Protein AF-A0AAD6LRW7-F1 (afdb_monomer_lite)

Structure (mmCIF, N/CA/C/O backbone):
data_AF-A0AAD6LRW7-F1
#
_entry.id   AF-A0AAD6LRW7-F1
#
loop_
_atom_site.group_PDB
_atom_site.id
_atom_site.type_symbol
_atom_site.label_atom_id
_atom_site.label_alt_id
_atom_site.label_comp_id
_atom_site.label_asym_id
_atom_site.label_entity_id
_atom_site.label_seq_id
_atom_site.pdbx_PDB_ins_code
_atom_site.Cartn_x
_atom_site.Cartn_y
_atom_site.Cartn_z
_atom_site.occupancy
_atom_site.B_iso_or_equiv
_atom_site.auth_seq_id
_atom_site.auth_comp_id
_atom_site.auth_asym_id
_atom_site.auth_atom_id
_atom_site.pdbx_PDB_model_num
ATOM 1 N N . MET A 1 1 ? 65.317 24.275 6.272 1.00 40.59 1 MET A N 1
ATOM 2 C CA . MET A 1 1 ? 64.256 23.483 6.929 1.00 40.59 1 MET A CA 1
ATOM 3 C C . MET A 1 1 ? 62.948 24.252 6.807 1.00 40.59 1 MET A C 1
ATOM 5 O O . MET A 1 1 ? 62.720 25.158 7.592 1.00 40.59 1 MET A O 1
ATOM 9 N N . TYR A 1 2 ? 62.137 23.979 5.783 1.00 36.84 2 TYR A N 1
ATOM 10 C CA . TYR A 1 2 ? 60.846 24.655 5.615 1.00 36.84 2 TYR A CA 1
ATOM 11 C C . TYR A 1 2 ? 59.747 23.759 6.181 1.00 36.84 2 TYR A C 1
ATOM 13 O O . TYR A 1 2 ? 59.349 22.776 5.557 1.00 36.84 2 TYR A O 1
ATOM 21 N N . GLY A 1 3 ? 59.310 24.073 7.401 1.00 41.41 3 GLY A N 1
ATOM 22 C CA . GLY A 1 3 ? 58.146 23.454 8.020 1.00 41.41 3 GLY A CA 1
ATOM 23 C C . GLY A 1 3 ? 56.893 23.848 7.248 1.00 41.41 3 GLY A C 1
ATOM 24 O O . GLY A 1 3 ? 56.483 25.006 7.285 1.00 41.41 3 GLY A O 1
ATOM 25 N N . ARG A 1 4 ? 56.296 22.888 6.534 1.00 40.66 4 ARG A N 1
ATOM 26 C CA . ARG A 1 4 ? 54.941 23.031 5.998 1.00 40.66 4 ARG A CA 1
ATOM 27 C C . ARG A 1 4 ? 53.991 23.139 7.186 1.00 40.66 4 ARG A C 1
ATOM 29 O O . ARG A 1 4 ? 53.856 22.194 7.961 1.00 40.66 4 ARG A O 1
ATOM 36 N N . SER A 1 5 ? 53.368 24.300 7.334 1.00 38.47 5 SER A N 1
ATOM 37 C CA . SER A 1 5 ? 52.238 24.514 8.226 1.00 38.47 5 SER A CA 1
ATOM 38 C C . SER A 1 5 ? 51.141 23.508 7.879 1.00 38.47 5 SER A C 1
ATOM 40 O O . SER A 1 5 ? 50.539 23.560 6.809 1.00 38.47 5 SER A O 1
ATOM 42 N N . VAL A 1 6 ? 50.912 22.553 8.779 1.00 44.38 6 VAL A N 1
ATOM 43 C CA . VAL A 1 6 ? 49.785 21.621 8.697 1.00 44.38 6 VAL A CA 1
ATOM 44 C C . VAL A 1 6 ? 48.508 22.465 8.805 1.00 44.38 6 VAL A C 1
ATOM 46 O O . VAL A 1 6 ? 48.371 23.193 9.796 1.00 44.38 6 VAL A O 1
ATOM 49 N N . PRO A 1 7 ? 47.589 22.436 7.822 1.00 38.75 7 PRO A N 1
ATOM 50 C CA . PRO A 1 7 ? 46.328 23.152 7.940 1.00 38.75 7 PRO A CA 1
ATOM 51 C C . PRO A 1 7 ? 45.611 22.648 9.191 1.00 38.75 7 PRO A C 1
ATOM 53 O O . PRO A 1 7 ? 45.504 21.438 9.398 1.00 38.75 7 PRO A O 1
ATOM 56 N N . ARG A 1 8 ? 45.146 23.560 10.051 1.00 44.19 8 ARG A N 1
ATOM 57 C CA . ARG A 1 8 ? 44.273 23.202 11.174 1.00 44.19 8 ARG A CA 1
ATOM 58 C C . ARG A 1 8 ? 43.015 22.549 10.601 1.00 44.19 8 ARG A C 1
ATOM 60 O O . ARG A 1 8 ? 42.090 23.247 10.204 1.00 44.19 8 ARG A O 1
ATOM 67 N N . MET A 1 9 ? 42.990 21.218 10.560 1.00 43.03 9 MET A N 1
ATOM 68 C CA . MET A 1 9 ? 41.785 20.459 10.252 1.00 43.03 9 MET A CA 1
ATOM 69 C C . MET A 1 9 ? 40.787 20.707 11.382 1.00 43.03 9 MET A C 1
ATOM 71 O O . MET A 1 9 ? 41.032 20.360 12.541 1.00 43.03 9 MET A O 1
ATOM 75 N N . CYS A 1 10 ? 39.676 21.343 11.035 1.00 44.31 10 CYS A N 1
ATOM 76 C CA . CYS A 1 10 ? 38.468 21.419 11.839 1.00 44.31 10 CYS A CA 1
ATOM 77 C C . CYS A 1 10 ? 38.131 20.027 12.413 1.00 44.31 10 CYS A C 1
ATOM 79 O O . CYS A 1 10 ? 38.148 19.001 11.721 1.00 44.31 10 CYS A O 1
ATOM 81 N N . LYS A 1 11 ? 37.900 19.978 13.729 1.00 53.75 11 LYS A N 1
ATOM 82 C CA . LYS A 1 11 ? 37.627 18.747 14.480 1.00 53.75 11 LYS A CA 1
ATOM 83 C C . LYS A 1 11 ? 36.162 18.345 14.306 1.00 53.75 11 LYS A C 1
ATOM 85 O O . LYS A 1 11 ? 35.371 18.474 15.229 1.00 53.75 11 LYS A O 1
ATOM 90 N N . ASN A 1 12 ? 35.810 17.864 13.119 1.00 64.00 12 ASN A N 1
ATOM 91 C CA . ASN A 1 12 ? 34.519 17.231 12.866 1.00 64.00 12 ASN A CA 1
ATOM 92 C C . ASN A 1 12 ? 34.696 15.712 12.951 1.00 64.00 12 ASN A C 1
ATOM 94 O O . ASN A 1 12 ? 35.010 15.053 11.964 1.00 64.00 12 ASN A O 1
ATOM 98 N N . THR A 1 13 ? 34.596 15.172 14.167 1.00 71.38 13 THR A N 1
ATOM 99 C CA . THR A 1 13 ? 34.796 13.741 14.463 1.00 71.38 13 THR A CA 1
ATOM 100 C C . THR A 1 13 ? 33.491 12.991 14.715 1.00 71.38 13 THR A C 1
ATOM 102 O O . THR A 1 13 ? 33.515 11.771 14.809 1.00 71.38 13 THR A O 1
ATOM 105 N N . LYS A 1 14 ? 32.343 13.680 14.743 1.00 79.94 14 LYS A N 1
ATOM 106 C CA . LYS A 1 14 ? 31.054 13.114 15.167 1.00 79.94 14 LYS A CA 1
ATOM 107 C C . LYS A 1 14 ? 30.654 11.841 14.402 1.00 79.94 14 LYS A C 1
ATOM 109 O O . LYS A 1 14 ? 30.320 10.849 15.033 1.00 79.94 14 LYS A O 1
ATOM 114 N N . TYR A 1 15 ? 30.721 11.821 13.066 1.00 83.06 15 TYR A N 1
ATOM 115 C CA . TYR A 1 15 ? 30.346 10.625 12.286 1.00 83.06 15 TYR A CA 1
ATOM 116 C C . TYR A 1 15 ? 31.382 9.500 12.366 1.00 83.06 15 TYR A C 1
ATOM 118 O O . TYR A 1 15 ? 31.024 8.323 12.343 1.00 83.06 15 TYR A O 1
ATOM 126 N N . TYR A 1 16 ? 32.655 9.850 12.543 1.00 85.56 16 TYR A N 1
ATOM 127 C CA . TYR A 1 16 ? 33.720 8.879 12.772 1.00 85.56 16 TYR A CA 1
ATOM 128 C C . TYR A 1 16 ? 33.601 8.234 14.165 1.00 85.56 16 TYR A C 1
ATOM 130 O O . TYR A 1 16 ? 33.781 7.027 14.298 1.00 85.56 16 TYR A O 1
ATOM 138 N N . GLU A 1 17 ? 33.213 9.005 15.185 1.00 83.00 17 GLU A N 1
ATOM 139 C CA . GLU A 1 17 ? 32.944 8.535 16.550 1.00 83.00 17 GLU A CA 1
ATOM 140 C C . GLU A 1 17 ? 31.697 7.646 16.617 1.00 83.00 17 GLU A C 1
ATOM 142 O O . GLU A 1 17 ? 31.740 6.593 17.252 1.00 83.00 17 GLU A O 1
ATOM 147 N N . VAL A 1 18 ? 30.625 8.009 15.902 1.00 83.19 18 VAL A N 1
ATOM 148 C CA . VAL A 1 18 ? 29.387 7.210 15.802 1.00 83.19 18 VAL A CA 1
ATOM 149 C C . VAL A 1 18 ? 29.649 5.837 15.169 1.00 83.19 18 VAL A C 1
ATOM 151 O O . VAL A 1 18 ? 29.108 4.833 15.628 1.00 83.19 18 VAL A O 1
ATOM 154 N N . LEU A 1 19 ? 30.522 5.762 14.159 1.00 82.38 19 LEU A N 1
ATOM 155 C CA . LEU A 1 19 ? 30.946 4.492 13.555 1.00 82.38 19 LEU A CA 1
ATOM 156 C C . LEU A 1 19 ? 32.101 3.805 14.309 1.00 82.38 19 LEU A C 1
ATOM 158 O O . LEU A 1 19 ? 32.420 2.652 14.016 1.00 82.38 19 LEU A O 1
ATOM 162 N N . GLY A 1 20 ? 32.729 4.479 15.277 1.00 80.44 20 GLY A N 1
ATOM 163 C CA . GLY A 1 20 ? 33.870 3.964 16.037 1.00 80.44 20 GLY A CA 1
ATOM 164 C C . GLY A 1 20 ? 35.143 3.766 15.204 1.00 80.44 20 GLY A C 1
ATOM 165 O O . GLY A 1 20 ? 35.906 2.835 15.468 1.00 80.44 20 GLY A O 1
ATOM 166 N N . VAL A 1 21 ? 35.364 4.602 14.186 1.00 85.12 21 VAL A N 1
ATOM 167 C CA . VAL A 1 21 ? 36.521 4.542 13.275 1.00 85.12 21 VAL A CA 1
ATOM 168 C C . VAL A 1 21 ? 37.382 5.806 13.353 1.00 85.12 21 VAL A C 1
ATOM 170 O O . VAL A 1 21 ? 36.937 6.858 13.802 1.00 85.12 21 VAL A O 1
ATOM 173 N N . SER A 1 22 ? 38.636 5.725 12.901 1.00 82.94 22 SER A N 1
ATOM 174 C CA . SER A 1 22 ? 39.511 6.898 12.802 1.00 82.94 22 SER A CA 1
ATOM 175 C C . SER A 1 22 ? 39.194 7.739 11.556 1.00 82.94 22 SER A C 1
ATOM 177 O O . SER A 1 22 ? 38.691 7.236 10.553 1.00 82.94 22 SER A O 1
ATOM 179 N N . LYS A 1 23 ? 39.546 9.033 11.576 1.00 78.75 23 LYS A N 1
ATOM 180 C CA . LYS A 1 23 ? 39.356 9.950 10.430 1.00 78.75 23 LYS A CA 1
ATOM 181 C C . LYS A 1 23 ? 40.124 9.515 9.169 1.00 78.75 23 LYS A C 1
ATOM 183 O O . LYS A 1 23 ? 39.742 9.861 8.056 1.00 78.75 23 LYS A O 1
ATOM 188 N N . SER A 1 24 ? 41.190 8.730 9.336 1.00 77.81 24 SER A N 1
ATOM 189 C CA . SER A 1 24 ? 41.986 8.151 8.249 1.00 77.81 24 SER A CA 1
ATOM 190 C C . SER A 1 24 ? 41.485 6.778 7.783 1.00 77.81 24 SER A C 1
ATOM 192 O O . SER A 1 24 ? 42.183 6.129 7.009 1.00 77.81 24 SER A O 1
ATOM 194 N N . ALA A 1 25 ? 40.326 6.310 8.262 1.00 80.69 25 ALA A N 1
ATOM 195 C CA . ALA A 1 25 ? 39.807 4.993 7.913 1.00 80.69 25 ALA A CA 1
ATOM 196 C C . ALA A 1 25 ? 39.542 4.867 6.406 1.00 80.69 25 ALA A C 1
ATOM 198 O O . ALA A 1 25 ? 39.024 5.787 5.750 1.00 80.69 25 ALA A O 1
ATOM 199 N N . SER A 1 26 ? 39.903 3.702 5.876 1.00 83.25 26 SER A N 1
ATOM 200 C CA . SER A 1 26 ? 39.631 3.300 4.498 1.00 83.25 26 SER A CA 1
ATOM 201 C C . SER A 1 26 ? 38.142 2.983 4.293 1.00 83.25 26 SER A C 1
ATOM 203 O O . SER A 1 26 ? 37.409 2.699 5.243 1.00 83.25 26 SER A O 1
ATOM 205 N N . GLN A 1 27 ? 37.677 3.006 3.040 1.00 78.69 27 GLN A N 1
ATOM 206 C CA . GLN A 1 27 ? 36.277 2.699 2.705 1.00 78.69 27 GLN A CA 1
ATOM 207 C C . GLN A 1 27 ? 35.851 1.290 3.163 1.00 78.69 27 GLN A C 1
ATOM 209 O O . GLN A 1 27 ? 34.732 1.079 3.638 1.00 78.69 27 GLN A O 1
ATOM 214 N N . ASP A 1 28 ? 36.772 0.326 3.117 1.00 79.94 28 ASP A N 1
ATOM 215 C CA . ASP A 1 28 ? 36.517 -1.040 3.579 1.00 79.94 28 ASP A CA 1
ATOM 216 C C . ASP A 1 28 ? 36.367 -1.138 5.101 1.00 79.94 28 ASP A C 1
ATOM 218 O O . ASP A 1 28 ? 35.554 -1.924 5.602 1.00 79.94 28 ASP A O 1
ATOM 222 N N . GLU A 1 29 ? 37.115 -0.328 5.852 1.00 84.06 29 GLU A N 1
ATOM 223 C CA . GLU A 1 29 ? 37.002 -0.235 7.309 1.00 84.06 29 GLU A CA 1
ATOM 224 C C . GLU A 1 29 ? 35.683 0.420 7.724 1.00 84.06 29 GLU A C 1
ATOM 226 O O . GLU A 1 29 ? 35.020 -0.095 8.626 1.00 84.06 29 GLU A O 1
ATOM 231 N N . LEU A 1 30 ? 35.240 1.461 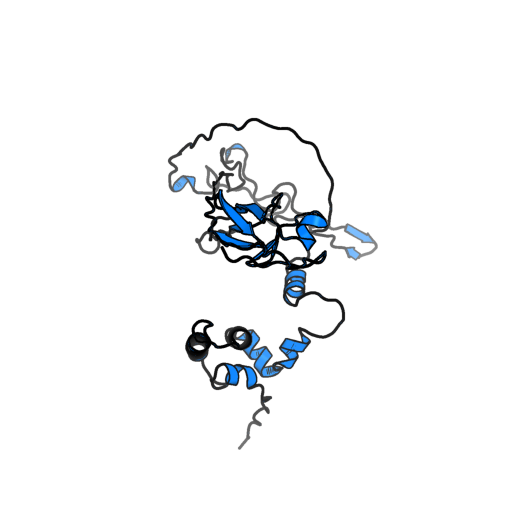7.010 1.00 85.12 30 LEU A N 1
ATOM 232 C CA . LEU A 1 30 ? 33.929 2.093 7.209 1.00 85.12 30 LEU A CA 1
ATOM 233 C C . LEU A 1 30 ? 32.787 1.089 7.005 1.00 85.12 30 LEU A C 1
ATOM 235 O O . LEU A 1 30 ? 31.904 0.950 7.855 1.00 85.12 30 LEU A O 1
ATOM 239 N N . LYS A 1 31 ? 32.844 0.298 5.927 1.00 83.06 31 LYS A N 1
ATOM 240 C CA . LYS A 1 31 ? 31.840 -0.737 5.628 1.00 83.06 31 LYS A CA 1
ATOM 241 C C . LYS A 1 31 ? 31.843 -1.885 6.643 1.00 83.06 31 LYS A C 1
ATOM 243 O O . LYS A 1 31 ? 30.806 -2.502 6.904 1.00 83.06 31 LYS A O 1
ATOM 248 N N . ARG A 1 32 ? 33.002 -2.242 7.203 1.00 84.44 32 ARG A N 1
ATOM 249 C CA . ARG A 1 32 ? 33.103 -3.258 8.269 1.00 84.44 32 ARG A CA 1
ATOM 250 C C . ARG A 1 32 ? 32.576 -2.725 9.602 1.00 84.44 32 ARG A C 1
ATOM 252 O O . ARG A 1 32 ? 31.859 -3.450 10.290 1.00 84.44 32 ARG A O 1
ATOM 259 N N . ALA A 1 33 ? 32.888 -1.477 9.936 1.00 85.19 33 ALA A N 1
ATOM 260 C CA . ALA A 1 33 ? 32.433 -0.823 11.155 1.00 85.19 33 ALA A CA 1
ATOM 261 C C . ALA A 1 33 ? 30.912 -0.622 11.167 1.00 85.19 33 ALA A C 1
ATOM 263 O O . ALA A 1 33 ? 30.268 -1.014 12.139 1.00 85.19 33 ALA A O 1
ATOM 264 N N . TYR A 1 34 ? 30.329 -0.151 10.059 1.00 84.94 34 TYR A N 1
ATOM 265 C CA . TYR A 1 34 ? 28.878 -0.014 9.909 1.00 84.94 34 TYR A CA 1
ATOM 266 C C . TYR A 1 34 ? 28.154 -1.351 10.101 1.00 84.94 34 TYR A C 1
ATOM 268 O O . TYR A 1 34 ? 27.255 -1.448 10.930 1.00 84.94 34 TYR A O 1
ATOM 276 N N . ARG A 1 35 ? 28.609 -2.425 9.438 1.00 83.19 35 ARG A N 1
ATOM 277 C CA . ARG A 1 35 ? 28.024 -3.768 9.615 1.00 83.19 35 ARG A CA 1
ATOM 278 C C . ARG A 1 35 ? 28.106 -4.252 11.064 1.00 83.19 35 ARG A C 1
ATOM 280 O O . ARG A 1 35 ? 27.148 -4.815 11.583 1.00 83.19 35 ARG A O 1
ATOM 287 N N . LYS A 1 36 ? 29.230 -4.005 11.741 1.00 83.69 36 LYS A N 1
ATOM 288 C CA . LYS A 1 36 ? 29.425 -4.378 13.149 1.00 83.69 36 LYS A CA 1
ATOM 289 C C . LYS A 1 36 ? 28.552 -3.552 14.103 1.00 83.69 36 LYS A C 1
ATOM 291 O O . LYS A 1 36 ? 28.109 -4.091 15.113 1.00 83.69 36 LYS A O 1
ATOM 296 N N . ALA A 1 37 ? 28.327 -2.273 13.808 1.00 79.88 37 ALA A N 1
ATOM 297 C CA . ALA A 1 37 ? 27.493 -1.377 14.607 1.00 79.88 37 ALA A CA 1
ATOM 298 C C . ALA A 1 37 ? 25.991 -1.622 14.377 1.00 79.88 37 ALA A C 1
ATOM 300 O O . ALA A 1 37 ? 25.237 -1.683 15.343 1.00 79.88 37 ALA A O 1
ATOM 301 N N . ALA A 1 38 ? 25.576 -1.875 13.134 1.00 76.75 38 ALA A N 1
ATOM 302 C CA . ALA A 1 38 ? 24.200 -2.214 12.774 1.00 76.75 38 ALA A CA 1
ATOM 303 C C . ALA A 1 38 ? 23.740 -3.526 13.431 1.00 76.75 38 ALA A C 1
ATOM 305 O O . ALA A 1 38 ? 22.669 -3.581 14.016 1.00 76.75 38 ALA A O 1
ATOM 306 N N . ILE A 1 39 ? 24.588 -4.564 13.458 1.00 76.44 39 ILE A N 1
ATOM 307 C CA . ILE A 1 39 ? 24.260 -5.840 14.129 1.00 76.44 39 ILE A CA 1
ATOM 308 C C . ILE A 1 39 ? 24.116 -5.676 15.653 1.00 76.44 39 ILE A C 1
ATOM 310 O O . ILE A 1 39 ? 23.384 -6.430 16.297 1.00 76.44 39 ILE A O 1
ATOM 314 N N . LYS A 1 40 ? 24.830 -4.715 16.249 1.00 73.19 40 LYS A N 1
ATOM 315 C CA . LYS A 1 40 ? 24.744 -4.425 17.688 1.00 73.19 40 LYS A CA 1
ATOM 316 C C . LYS A 1 40 ? 23.506 -3.612 18.054 1.00 73.19 40 LYS A C 1
ATOM 318 O O . LYS A 1 40 ? 22.997 -3.801 19.151 1.00 73.19 40 LYS A O 1
ATOM 323 N N . ASN A 1 41 ? 23.044 -2.755 17.146 1.00 68.44 41 ASN A N 1
ATOM 324 C CA . ASN A 1 41 ? 21.925 -1.839 17.366 1.00 68.44 41 ASN A CA 1
ATOM 325 C C . ASN A 1 41 ? 20.642 -2.250 16.631 1.00 68.44 41 ASN A C 1
ATOM 327 O O . ASN A 1 41 ? 19.714 -1.458 16.552 1.00 68.44 41 ASN A O 1
ATOM 331 N N . HIS A 1 42 ? 20.588 -3.480 16.117 1.00 64.62 42 HIS A N 1
ATOM 332 C CA . HIS A 1 42 ? 19.406 -4.039 15.472 1.00 64.62 42 HIS A CA 1
ATOM 333 C C . HIS A 1 42 ? 18.226 -4.092 16.469 1.00 64.62 42 HIS A C 1
ATOM 335 O O . HIS A 1 42 ? 18.441 -4.473 17.628 1.00 64.62 42 HIS A O 1
ATOM 341 N N . PRO A 1 43 ? 16.985 -3.786 16.044 1.00 60.06 43 PRO A N 1
ATOM 342 C CA . PRO A 1 43 ? 15.804 -3.672 16.916 1.00 60.06 43 PRO A CA 1
ATOM 343 C C . PRO A 1 43 ? 15.500 -4.936 17.734 1.00 60.06 43 PRO A C 1
ATOM 345 O O . PRO A 1 43 ? 14.988 -4.854 18.846 1.00 60.06 43 PRO A O 1
ATOM 348 N N . ASP A 1 44 ? 15.909 -6.100 17.230 1.00 66.50 44 ASP A N 1
ATOM 349 C CA . ASP A 1 44 ? 15.789 -7.405 17.900 1.00 66.50 44 ASP A CA 1
ATOM 350 C C . ASP A 1 44 ? 16.660 -7.532 19.175 1.00 66.50 44 ASP A C 1
ATOM 352 O O . ASP A 1 44 ? 16.436 -8.391 20.024 1.00 66.50 44 ASP A O 1
ATOM 356 N N . LYS A 1 45 ? 17.661 -6.656 19.344 1.00 60.69 45 LYS A N 1
ATOM 357 C CA . LYS A 1 45 ? 18.546 -6.599 20.524 1.00 60.69 45 LYS A CA 1
ATOM 358 C C . LYS A 1 45 ? 18.383 -5.316 21.350 1.00 60.69 45 LYS A C 1
ATOM 360 O O . LYS A 1 45 ? 19.208 -5.056 22.224 1.00 60.69 45 LYS A O 1
ATOM 365 N N . GLY A 1 46 ? 17.309 -4.552 21.117 1.00 53.53 46 GLY A N 1
ATOM 366 C CA . GLY A 1 46 ? 16.880 -3.453 21.991 1.00 53.53 46 GLY A CA 1
ATOM 367 C C . GLY A 1 46 ? 17.695 -2.156 21.900 1.00 53.53 46 GLY A C 1
ATOM 368 O O . GLY A 1 46 ? 17.841 -1.471 22.911 1.00 53.53 46 GLY A O 1
ATOM 369 N N . GLY A 1 47 ? 18.238 -1.812 20.728 1.00 47.53 47 GLY A N 1
ATOM 370 C CA . GLY A 1 47 ? 18.941 -0.543 20.500 1.00 47.53 47 GLY A CA 1
ATOM 371 C C . GLY A 1 47 ? 18.129 0.441 19.653 1.00 47.53 47 GLY A C 1
ATOM 372 O O . GLY A 1 47 ? 17.620 0.066 18.606 1.00 47.53 47 GLY A O 1
ATOM 373 N N . ASP A 1 48 ? 18.055 1.705 20.081 1.00 53.41 48 ASP A N 1
ATOM 374 C CA . ASP A 1 48 ? 17.474 2.816 19.311 1.00 53.41 48 ASP A CA 1
ATOM 375 C C . ASP A 1 48 ? 18.537 3.922 19.123 1.00 53.41 48 ASP A C 1
ATOM 377 O O . ASP A 1 48 ? 18.656 4.838 19.942 1.00 53.41 48 ASP A O 1
ATOM 381 N N . PRO A 1 49 ? 19.479 3.717 18.174 1.00 57.59 49 PRO A N 1
ATOM 382 C CA . PRO A 1 49 ? 19.973 4.826 17.348 1.00 57.59 49 PRO A CA 1
ATOM 383 C C . PRO A 1 49 ? 20.355 4.403 15.901 1.00 57.59 49 PRO A C 1
ATOM 385 O O . PRO A 1 49 ? 21.446 4.718 15.420 1.00 57.59 49 PRO A O 1
ATOM 388 N N . GLU A 1 50 ? 19.496 3.692 15.156 1.00 61.94 50 GLU A N 1
ATOM 389 C CA . GLU A 1 50 ? 19.810 3.298 13.758 1.00 61.94 50 GLU A CA 1
ATOM 390 C C . GLU A 1 50 ? 19.927 4.491 12.791 1.00 61.94 50 GLU A C 1
ATOM 392 O O . GLU A 1 50 ? 20.670 4.440 11.802 1.00 61.94 50 GLU A O 1
ATOM 397 N N . LYS A 1 51 ? 19.220 5.590 13.080 1.00 65.56 51 LYS A N 1
ATOM 398 C CA . LYS A 1 51 ? 19.157 6.764 12.196 1.00 65.56 51 LYS A CA 1
ATOM 399 C C . LYS A 1 51 ? 20.496 7.494 12.103 1.00 65.56 51 LYS A C 1
ATOM 401 O O . LYS A 1 51 ? 20.908 7.856 11.006 1.00 65.56 51 LYS A O 1
ATOM 406 N N . GLU A 1 52 ? 21.197 7.666 13.222 1.00 73.12 52 GLU A N 1
ATOM 407 C CA . GLU A 1 52 ? 22.486 8.372 13.247 1.00 73.12 52 GLU A CA 1
ATOM 408 C C . GLU A 1 52 ? 23.616 7.535 12.631 1.00 73.12 52 GLU A C 1
ATOM 410 O O . GLU A 1 52 ? 24.487 8.074 11.952 1.00 73.12 52 GLU A O 1
ATOM 415 N N . LEU A 1 53 ? 23.571 6.209 12.799 1.00 77.44 53 LEU A N 1
ATOM 416 C CA . LEU A 1 53 ? 24.529 5.278 12.189 1.00 77.44 53 LEU A CA 1
ATOM 417 C C . LEU A 1 53 ? 24.395 5.213 10.672 1.00 77.44 53 LEU A C 1
ATOM 419 O O . LEU A 1 53 ? 25.400 5.180 9.961 1.00 77.44 53 LEU A O 1
ATOM 423 N N . SER A 1 54 ? 23.157 5.208 10.185 1.00 79.31 54 SER A N 1
ATOM 424 C CA . SER A 1 54 ? 22.872 5.192 8.751 1.00 79.31 54 SER A CA 1
ATOM 425 C C . SER A 1 54 ? 23.274 6.515 8.097 1.00 79.31 54 SER A C 1
ATOM 427 O O . SER A 1 54 ? 23.948 6.499 7.071 1.00 79.31 54 SER A O 1
ATOM 429 N N . GLN A 1 55 ? 22.983 7.650 8.746 1.00 81.75 55 GLN A N 1
ATOM 430 C CA . GLN A 1 55 ? 23.431 8.976 8.296 1.00 81.75 55 GLN A CA 1
ATOM 431 C C . GLN A 1 55 ? 24.960 9.101 8.280 1.00 81.75 55 GLN A C 1
ATOM 433 O O . GLN A 1 55 ? 25.530 9.604 7.316 1.00 81.75 55 GLN A O 1
ATOM 438 N N . ALA A 1 56 ? 25.641 8.616 9.323 1.00 84.56 56 ALA A N 1
ATOM 439 C CA . ALA A 1 56 ? 27.100 8.631 9.377 1.00 84.56 56 ALA A CA 1
ATOM 440 C C . ALA A 1 56 ? 27.723 7.805 8.241 1.00 84.56 56 ALA A C 1
ATOM 442 O O . ALA A 1 56 ? 28.711 8.230 7.644 1.00 84.56 56 ALA A O 1
ATOM 443 N N . TYR A 1 57 ? 27.147 6.641 7.922 1.00 85.06 57 TYR A N 1
ATOM 444 C CA . TYR A 1 57 ? 27.637 5.798 6.834 1.00 85.06 57 TYR A CA 1
ATOM 445 C C . TYR A 1 57 ? 27.393 6.421 5.457 1.00 85.06 57 TYR A C 1
ATOM 447 O O . TYR A 1 57 ? 28.321 6.452 4.661 1.00 85.06 57 TYR A O 1
ATOM 455 N N . GLU A 1 58 ? 26.206 6.973 5.197 1.00 84.94 58 GLU A N 1
ATOM 456 C CA . GLU A 1 58 ? 25.855 7.591 3.907 1.00 84.94 58 GLU A CA 1
ATOM 457 C C . GLU A 1 58 ? 26.757 8.784 3.551 1.00 84.94 58 GLU A C 1
ATOM 459 O O . GLU A 1 58 ? 27.121 8.993 2.394 1.00 84.94 58 GLU A O 1
ATOM 464 N N . VAL A 1 59 ? 27.143 9.573 4.554 1.00 84.38 59 VAL A N 1
ATOM 465 C CA . VAL A 1 59 ? 28.019 10.735 4.356 1.00 84.38 59 VAL A CA 1
ATOM 466 C C . VAL A 1 59 ? 29.476 10.315 4.165 1.00 84.38 59 VAL A C 1
ATOM 468 O O . VAL A 1 59 ? 30.196 10.946 3.397 1.00 84.38 59 VAL A O 1
ATOM 471 N N . LEU A 1 60 ? 29.923 9.260 4.853 1.00 84.00 60 LEU A N 1
ATOM 472 C CA . LEU A 1 60 ? 31.316 8.805 4.808 1.00 84.00 60 LEU A CA 1
ATOM 473 C C . LEU A 1 60 ? 31.598 7.781 3.694 1.00 84.00 60 LEU A C 1
ATOM 475 O O . LEU A 1 60 ? 32.765 7.593 3.334 1.00 84.00 60 LEU A O 1
ATOM 479 N N . SER A 1 61 ? 30.568 7.130 3.142 1.00 83.69 61 SER A N 1
ATOM 480 C CA . SER A 1 61 ? 30.702 6.159 2.049 1.00 83.69 61 SER A CA 1
ATOM 481 C C . SER A 1 61 ? 31.074 6.817 0.725 1.00 83.69 61 SER A C 1
ATOM 483 O O . SER A 1 61 ? 31.862 6.254 -0.033 1.00 83.69 61 SER A O 1
ATOM 485 N N . ASP A 1 62 ? 30.549 8.016 0.465 1.00 83.06 62 ASP A N 1
ATOM 486 C CA . ASP A 1 62 ? 30.807 8.745 -0.775 1.00 83.06 62 ASP A CA 1
ATOM 487 C C . ASP A 1 62 ? 32.028 9.667 -0.612 1.00 83.06 62 ASP A C 1
ATOM 489 O O . ASP A 1 62 ? 32.070 10.465 0.329 1.00 83.06 62 ASP A O 1
ATOM 493 N N . PRO A 1 63 ? 33.028 9.603 -1.513 1.00 80.06 63 PRO A N 1
ATOM 494 C CA . PRO A 1 63 ? 34.252 10.397 -1.396 1.00 80.06 63 PRO A CA 1
ATOM 495 C C . PRO A 1 63 ? 33.977 11.908 -1.429 1.00 80.06 63 PRO A C 1
ATOM 497 O O . PRO A 1 63 ? 34.545 12.639 -0.621 1.00 80.06 63 PRO A O 1
ATOM 500 N N . ASP A 1 64 ? 33.046 12.352 -2.277 1.00 75.38 64 ASP A N 1
ATOM 501 C CA . ASP A 1 64 ? 32.688 13.769 -2.419 1.00 75.38 64 ASP A CA 1
ATOM 502 C C . ASP A 1 64 ? 31.959 14.298 -1.171 1.00 75.38 64 ASP A C 1
ATOM 504 O O . ASP A 1 64 ? 32.250 15.381 -0.665 1.00 75.38 64 ASP A O 1
ATOM 508 N N . LYS A 1 65 ? 31.035 13.505 -0.607 1.00 78.81 65 LYS A N 1
ATOM 509 C CA . LYS A 1 65 ? 30.310 13.869 0.624 1.00 78.81 65 LYS A CA 1
ATOM 510 C C . LYS A 1 65 ? 31.224 13.851 1.846 1.00 78.81 65 LYS A C 1
ATOM 512 O O . LYS A 1 65 ? 31.084 14.706 2.723 1.00 78.81 65 LYS A O 1
ATOM 517 N N . ARG A 1 66 ? 32.182 12.921 1.888 1.00 83.38 66 ARG A N 1
ATOM 518 C CA . ARG A 1 66 ? 33.215 12.858 2.926 1.00 83.38 66 ARG A CA 1
ATOM 519 C C . ARG A 1 66 ? 34.101 14.097 2.894 1.00 83.38 66 ARG A C 1
ATOM 521 O O . ARG A 1 66 ? 34.386 14.645 3.955 1.00 83.38 66 ARG A O 1
ATOM 528 N N . GLU A 1 67 ? 34.486 14.567 1.710 1.00 77.44 67 GLU A N 1
ATOM 529 C CA . GLU A 1 67 ? 35.271 15.794 1.562 1.00 77.44 67 GLU A CA 1
ATOM 530 C C . GLU A 1 67 ? 34.496 17.023 2.058 1.00 77.44 67 GLU A C 1
ATOM 532 O O . GLU A 1 67 ? 35.021 17.803 2.856 1.00 77.44 67 GLU A O 1
ATOM 537 N N . ILE A 1 68 ? 33.220 17.151 1.681 1.00 76.88 68 ILE A N 1
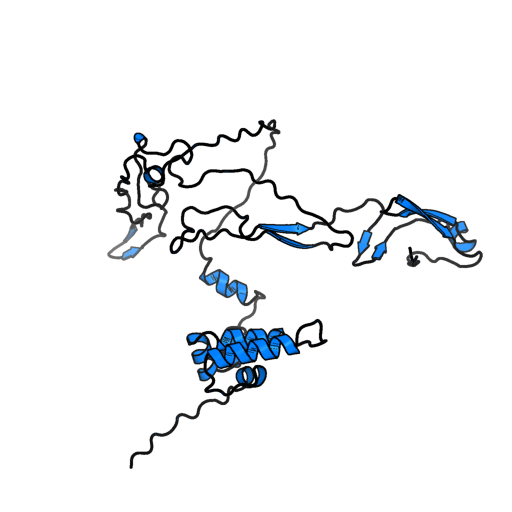ATOM 538 C CA . ILE A 1 68 ? 32.345 18.238 2.147 1.00 76.88 68 ILE A CA 1
ATOM 539 C C . ILE A 1 68 ? 32.180 18.193 3.675 1.00 76.88 68 ILE A C 1
ATOM 541 O O . ILE A 1 68 ? 32.282 19.220 4.349 1.00 76.88 68 ILE A O 1
ATOM 545 N N . TYR A 1 69 ? 31.982 17.005 4.248 1.00 78.31 69 TYR A N 1
ATOM 546 C CA . TYR A 1 69 ? 31.895 16.819 5.696 1.00 78.31 69 TYR A CA 1
ATOM 547 C C . TYR A 1 69 ? 33.205 17.166 6.417 1.00 78.31 69 TYR A C 1
ATOM 549 O O . TYR A 1 69 ? 33.198 17.828 7.460 1.00 78.31 69 TYR A O 1
ATOM 557 N N . ASP A 1 70 ? 34.338 16.747 5.859 1.00 79.56 70 ASP A N 1
ATOM 558 C CA . ASP A 1 70 ? 35.657 16.999 6.429 1.00 79.56 70 ASP A CA 1
ATOM 559 C C . ASP A 1 70 ? 36.040 18.486 6.366 1.00 79.56 70 ASP A C 1
ATOM 561 O O . ASP A 1 70 ? 36.768 18.945 7.252 1.00 79.56 70 ASP A O 1
ATOM 565 N N . GLN A 1 71 ? 35.537 19.229 5.371 1.00 71.69 71 GLN A N 1
ATOM 566 C CA . GLN A 1 71 ? 35.759 20.669 5.201 1.00 71.69 71 GLN A CA 1
ATOM 567 C C . GLN A 1 71 ? 34.804 21.524 6.049 1.00 71.69 71 GLN A C 1
ATOM 569 O O . GLN A 1 71 ? 35.254 22.454 6.724 1.00 71.69 71 GLN A O 1
ATOM 574 N N . TYR A 1 72 ? 33.509 21.200 6.061 1.00 71.44 72 TYR A N 1
ATOM 575 C CA . TYR A 1 72 ? 32.469 22.089 6.589 1.00 71.44 72 TYR A CA 1
ATOM 576 C C . TYR A 1 72 ? 31.682 21.537 7.795 1.00 71.44 72 TYR A C 1
ATOM 578 O O . TYR A 1 72 ? 30.974 22.282 8.470 1.00 71.44 72 TYR A O 1
ATOM 586 N N . GLY A 1 73 ? 31.841 20.256 8.134 1.00 69.00 73 GLY A N 1
ATOM 587 C CA . GLY A 1 73 ? 31.257 19.646 9.330 1.00 69.00 73 GLY A CA 1
ATOM 588 C C . GLY A 1 73 ? 29.778 19.298 9.253 1.00 69.00 73 GLY A C 1
ATOM 589 O O . GLY A 1 73 ? 29.131 19.398 8.213 1.00 69.00 73 GLY A O 1
ATOM 590 N N . VAL A 1 74 ? 29.239 18.857 10.395 1.00 64.62 74 VAL A N 1
ATOM 591 C CA . VAL A 1 74 ? 27.818 18.479 10.528 1.00 64.62 74 VAL A CA 1
ATOM 592 C C . VAL A 1 74 ? 26.914 19.684 10.241 1.00 64.62 74 VAL A C 1
ATOM 594 O O . VAL A 1 74 ? 25.821 19.508 9.710 1.00 64.62 74 VAL A O 1
ATOM 597 N N . ASP A 1 75 ? 27.387 20.897 10.542 1.00 56.91 75 ASP A N 1
ATOM 598 C CA . ASP A 1 75 ? 26.616 22.126 10.385 1.00 56.91 75 ASP A CA 1
ATOM 599 C C . ASP A 1 75 ? 26.420 22.529 8.923 1.00 56.91 75 ASP A C 1
ATOM 601 O O . ASP A 1 75 ? 25.353 23.028 8.619 1.00 56.91 75 ASP A O 1
ATOM 605 N N . ALA A 1 76 ? 27.312 22.210 7.980 1.00 56.22 76 ALA A N 1
ATOM 606 C CA . ALA A 1 76 ? 27.041 22.460 6.555 1.00 56.22 76 ALA A CA 1
ATOM 607 C C . ALA A 1 76 ? 26.116 21.427 5.911 1.00 56.22 76 ALA A C 1
ATOM 609 O O . ALA A 1 76 ? 25.324 21.764 5.032 1.00 56.22 76 ALA A O 1
ATOM 610 N N . LEU A 1 77 ? 26.140 20.186 6.405 1.00 54.97 77 LEU A N 1
ATOM 611 C CA . LEU A 1 77 ? 25.090 19.219 6.090 1.00 54.97 77 LEU A CA 1
ATOM 612 C C . LEU A 1 77 ? 23.731 19.655 6.658 1.00 54.97 77 LEU A C 1
ATOM 614 O O . LEU A 1 77 ? 22.691 19.261 6.136 1.00 54.97 77 LEU A O 1
ATOM 618 N N . LYS A 1 78 ? 23.745 20.463 7.726 1.00 52.59 78 LYS A N 1
ATOM 619 C CA . LYS A 1 78 ? 22.558 20.998 8.391 1.00 52.59 78 LYS A CA 1
ATOM 620 C C . LYS A 1 78 ? 22.134 22.380 7.876 1.00 52.59 78 LYS A C 1
ATOM 622 O O . LYS A 1 78 ? 20.951 22.668 7.921 1.00 52.59 78 LYS A O 1
ATOM 627 N N . GLU A 1 79 ? 23.032 23.204 7.341 1.00 41.94 79 GLU A N 1
ATOM 628 C CA . GLU A 1 79 ? 22.764 24.523 6.738 1.00 41.94 79 GLU A CA 1
ATOM 629 C C . GLU A 1 79 ? 22.405 24.409 5.253 1.00 41.94 79 GLU A C 1
ATOM 631 O O . GLU A 1 79 ? 21.594 25.191 4.765 1.00 41.94 79 GLU A O 1
ATOM 636 N N . GLY A 1 80 ? 22.834 23.340 4.569 1.00 42.91 80 GLY A N 1
ATOM 637 C CA . GLY A 1 80 ? 22.124 22.830 3.387 1.00 42.91 80 GLY A CA 1
ATOM 638 C C . GLY A 1 80 ? 20.726 22.275 3.716 1.00 42.91 80 GLY A C 1
ATOM 639 O O . GLY A 1 80 ? 19.973 21.905 2.818 1.00 42.91 80 GLY A O 1
ATOM 640 N N . MET A 1 81 ? 20.373 22.227 5.006 1.00 45.66 81 MET A N 1
ATOM 641 C CA . MET A 1 81 ? 19.163 21.617 5.556 1.00 45.66 81 MET A CA 1
ATOM 642 C C . MET A 1 81 ? 18.460 22.509 6.605 1.00 45.66 81 MET A C 1
ATOM 644 O O . MET A 1 81 ? 17.717 22.007 7.451 1.00 45.66 81 MET A O 1
ATOM 648 N N . GLY A 1 82 ? 18.671 23.834 6.569 1.00 39.53 82 GLY A N 1
ATOM 649 C CA . GLY A 1 82 ? 18.116 24.724 7.590 1.00 39.53 82 GLY A CA 1
ATOM 650 C C . GLY A 1 82 ? 18.456 26.202 7.416 1.00 39.53 82 GLY A C 1
ATOM 651 O O . GLY A 1 82 ? 19.359 26.705 8.071 1.00 39.53 82 GLY A O 1
ATOM 652 N N . GLY A 1 83 ? 17.678 26.916 6.596 1.00 30.06 83 GLY A N 1
ATOM 653 C CA . GLY A 1 83 ? 17.775 28.373 6.473 1.00 30.06 83 GLY A CA 1
ATOM 654 C C . GLY A 1 83 ? 16.779 28.980 5.480 1.00 30.06 83 GLY A C 1
ATOM 655 O O . GLY A 1 83 ? 17.161 29.336 4.374 1.00 30.06 83 GLY A O 1
ATOM 656 N N . GLY A 1 84 ? 15.507 29.112 5.875 1.00 27.67 84 GLY A N 1
ATOM 657 C CA . GLY A 1 84 ? 14.480 29.858 5.126 1.00 27.67 84 GLY A CA 1
ATOM 658 C C . GLY A 1 84 ? 13.114 29.169 5.142 1.00 27.67 84 GLY A C 1
ATOM 659 O O . GLY A 1 84 ? 12.972 28.068 4.629 1.00 27.67 84 GLY A O 1
ATOM 660 N N . GLY A 1 85 ? 12.126 29.792 5.788 1.00 31.86 85 GLY A N 1
ATOM 661 C CA . GLY A 1 85 ? 10.828 29.202 6.129 1.00 31.86 85 GLY A CA 1
ATOM 662 C C . GLY A 1 85 ? 10.006 28.628 4.966 1.00 31.86 85 GLY A C 1
ATOM 663 O O . GLY A 1 85 ? 9.974 29.173 3.869 1.00 31.86 85 GLY A O 1
ATOM 664 N N . GLY A 1 86 ? 9.278 27.551 5.275 1.00 30.47 86 GLY A N 1
ATOM 665 C CA . GLY A 1 86 ? 8.347 26.860 4.381 1.00 30.47 86 GLY A CA 1
ATOM 666 C C . GLY A 1 86 ? 8.580 25.353 4.439 1.00 30.47 86 GLY A C 1
ATOM 667 O O . GLY A 1 86 ? 9.567 24.856 3.914 1.00 30.47 86 GLY A O 1
ATOM 668 N N . GLY A 1 87 ? 7.710 24.624 5.142 1.00 36.38 87 GLY A N 1
ATOM 669 C CA . GLY A 1 87 ? 7.881 23.199 5.421 1.00 36.38 87 GLY A CA 1
ATOM 670 C C . GLY A 1 87 ? 7.803 22.325 4.174 1.00 36.38 87 GLY A C 1
ATOM 671 O O . GLY A 1 87 ? 6.715 21.892 3.811 1.00 36.38 87 GLY A O 1
ATOM 672 N N . HIS A 1 88 ? 8.952 22.015 3.577 1.00 34.22 88 HIS A N 1
ATOM 673 C CA . HIS A 1 88 ? 9.156 20.928 2.619 1.00 34.22 88 HIS A CA 1
ATOM 674 C C . HIS A 1 88 ? 10.355 20.096 3.087 1.00 34.22 88 HIS A C 1
ATOM 676 O O . HIS A 1 88 ? 11.370 20.637 3.529 1.00 34.22 88 HIS A O 1
ATOM 682 N N . SER A 1 89 ? 10.211 18.770 3.075 1.00 41.91 89 SER A N 1
ATOM 683 C CA . SER A 1 89 ? 11.255 17.852 3.527 1.00 41.91 89 SER A CA 1
ATOM 684 C C . SER A 1 89 ? 12.522 17.994 2.663 1.00 41.91 89 SER A C 1
ATOM 686 O O . SER A 1 89 ? 12.410 18.272 1.473 1.00 41.91 89 SER A O 1
ATOM 688 N N . PRO A 1 90 ? 13.728 17.734 3.199 1.00 45.16 90 PRO A N 1
ATOM 689 C CA . PRO A 1 90 ? 14.999 17.841 2.460 1.00 45.16 90 PRO A CA 1
ATOM 690 C C . PRO A 1 90 ? 15.085 16.967 1.194 1.00 45.16 90 PRO A C 1
ATOM 692 O O . PRO A 1 90 ? 15.881 17.224 0.298 1.00 45.16 90 PRO A O 1
ATOM 695 N N . PHE A 1 91 ? 14.213 15.962 1.087 1.00 42.94 91 PHE A N 1
ATOM 696 C CA . PHE A 1 91 ? 14.030 15.130 -0.102 1.00 42.94 91 PHE A CA 1
ATOM 697 C C . PHE A 1 91 ? 13.285 15.847 -1.251 1.00 42.94 91 PHE A C 1
ATOM 699 O O . PHE A 1 91 ? 13.449 15.471 -2.410 1.00 42.94 91 PHE A O 1
ATOM 706 N N . ASP A 1 92 ? 12.491 16.884 -0.962 1.00 42.28 92 ASP A N 1
ATOM 707 C CA . ASP A 1 92 ? 11.696 17.628 -1.955 1.00 42.28 92 ASP A CA 1
ATOM 708 C C . ASP A 1 92 ? 12.481 18.741 -2.653 1.00 42.28 92 ASP A C 1
ATOM 710 O O . ASP A 1 92 ? 12.186 19.078 -3.799 1.00 42.28 92 ASP A O 1
ATOM 714 N N . LEU A 1 93 ? 13.532 19.275 -2.025 1.00 43.12 93 LEU A N 1
ATOM 715 C CA . LEU A 1 93 ? 14.424 20.235 -2.683 1.00 43.12 93 LEU A CA 1
ATOM 716 C C . LEU A 1 93 ? 15.377 19.532 -3.662 1.00 43.12 93 LEU A C 1
ATOM 718 O O . LEU A 1 93 ? 15.642 20.049 -4.748 1.00 43.12 93 LEU A O 1
ATOM 722 N N . PHE A 1 94 ? 15.795 18.306 -3.331 1.00 41.09 94 PHE A N 1
ATOM 723 C CA . PHE A 1 94 ? 16.543 17.439 -4.243 1.00 41.09 94 PHE A CA 1
ATOM 724 C C . PHE A 1 94 ? 15.657 16.920 -5.393 1.00 41.09 94 PHE A C 1
ATOM 726 O O . PHE A 1 94 ? 16.102 16.879 -6.539 1.00 41.09 94 PHE A O 1
ATOM 733 N N . LYS A 1 95 ? 14.364 16.647 -5.139 1.00 48.00 95 LYS A N 1
ATOM 734 C CA . LYS A 1 95 ? 13.376 16.386 -6.205 1.00 48.00 95 LYS A CA 1
ATOM 735 C C . LYS A 1 95 ? 13.069 17.617 -7.058 1.00 48.00 95 LYS A C 1
ATOM 737 O O . LYS A 1 95 ? 12.821 17.456 -8.240 1.00 48.00 95 LYS A O 1
ATOM 742 N N . SER A 1 96 ? 13.116 18.835 -6.526 1.00 46.06 96 SER A N 1
ATOM 743 C CA . SER A 1 96 ? 12.841 20.057 -7.302 1.00 46.06 96 SER A CA 1
ATOM 744 C C . SER A 1 96 ? 13.952 20.399 -8.308 1.00 46.06 96 SER A C 1
ATOM 746 O O . SER A 1 96 ? 13.672 20.903 -9.396 1.00 46.06 96 SER A O 1
ATOM 748 N N . PHE A 1 97 ? 15.207 20.041 -8.014 1.00 38.97 97 PHE A N 1
ATOM 749 C CA . PHE A 1 97 ? 16.302 20.158 -8.985 1.00 38.97 97 PHE A CA 1
ATOM 750 C C . PHE A 1 97 ? 16.230 19.083 -10.086 1.00 38.97 97 PHE A C 1
ATOM 752 O O . PHE A 1 97 ? 16.631 19.336 -11.219 1.00 38.97 97 PHE A O 1
ATOM 759 N N . PHE A 1 98 ? 15.650 17.918 -9.777 1.00 40.84 98 PHE A N 1
ATOM 760 C CA . PHE A 1 98 ? 15.491 16.794 -10.709 1.00 40.84 98 PHE A CA 1
ATOM 761 C C . PHE A 1 98 ? 14.092 16.673 -11.356 1.00 40.84 98 PHE A C 1
ATOM 763 O O . PHE A 1 98 ? 13.893 15.800 -12.194 1.00 40.84 98 PHE A O 1
ATOM 770 N N . SER A 1 99 ? 13.126 17.533 -10.999 1.00 39.03 99 SER A N 1
ATOM 771 C CA . SER A 1 99 ? 11.709 17.421 -11.411 1.00 39.03 99 SER A CA 1
ATOM 772 C C . SER A 1 99 ? 11.087 18.749 -11.877 1.00 39.03 99 SER A C 1
ATOM 774 O O . SER A 1 99 ? 9.865 18.919 -11.904 1.00 39.03 99 SER A O 1
ATOM 776 N N . ARG A 1 100 ? 11.906 19.725 -12.292 1.00 37.94 100 ARG A N 1
ATOM 777 C CA . ARG A 1 100 ? 11.418 20.896 -13.036 1.00 37.94 100 ARG A CA 1
ATOM 778 C C . ARG A 1 100 ? 11.116 20.504 -14.483 1.00 37.94 100 ARG A C 1
ATOM 780 O O . ARG A 1 100 ? 11.888 20.782 -15.395 1.00 37.94 100 ARG A O 1
ATOM 787 N N . GLY A 1 101 ? 9.944 19.908 -14.669 1.00 31.38 101 GLY A N 1
ATOM 788 C CA . GLY A 1 101 ? 9.327 19.709 -15.973 1.00 31.38 101 GLY A CA 1
ATOM 789 C C . GLY A 1 101 ? 7.905 19.165 -15.868 1.00 31.38 101 GLY A C 1
ATOM 790 O O . GLY A 1 101 ? 7.713 17.966 -16.008 1.00 31.38 101 GLY A O 1
ATOM 791 N N . GLY A 1 102 ? 6.907 20.037 -15.671 1.00 35.72 102 GLY A N 1
ATOM 792 C CA . GLY A 1 102 ? 5.519 19.702 -16.029 1.00 35.72 102 GLY A CA 1
ATOM 793 C C . GLY A 1 102 ? 4.425 20.361 -15.193 1.00 35.72 102 GLY A C 1
ATOM 794 O O . GLY A 1 102 ? 4.104 19.905 -14.104 1.00 35.72 102 GLY A O 1
ATOM 795 N N . PHE A 1 103 ? 3.816 21.411 -15.742 1.00 31.83 103 PHE A N 1
ATOM 796 C CA . PHE A 1 103 ? 2.638 22.107 -15.224 1.00 31.83 103 PHE A CA 1
ATOM 797 C C . PHE A 1 103 ? 1.373 21.624 -15.963 1.00 31.83 103 PHE A C 1
ATOM 799 O O . PHE A 1 103 ? 1.406 21.494 -17.185 1.00 31.83 103 PHE A O 1
ATOM 806 N N . GLY A 1 104 ? 0.257 21.472 -15.235 1.00 32.41 104 GLY A N 1
ATOM 807 C CA . GLY A 1 104 ? -1.121 21.378 -15.758 1.00 32.41 104 GLY A CA 1
ATOM 808 C C . GLY A 1 104 ? -1.635 19.951 -15.990 1.00 32.41 104 GLY A C 1
ATOM 809 O O . GLY A 1 104 ? -0.901 19.081 -16.422 1.00 32.41 104 GLY A O 1
ATOM 810 N N . GLY A 1 105 ? -2.891 19.601 -15.737 1.00 32.88 105 GLY A N 1
ATOM 811 C CA . GLY A 1 105 ? -4.107 20.351 -15.432 1.00 32.88 105 GLY A CA 1
ATOM 812 C C . GLY A 1 105 ? -5.268 19.344 -15.536 1.00 32.88 105 GLY A C 1
ATOM 813 O O . GLY A 1 105 ? -5.198 18.418 -16.339 1.00 32.88 105 GLY A O 1
ATOM 814 N N . GLY A 1 106 ? -6.276 19.449 -14.666 1.00 32.84 106 GLY A N 1
ATOM 815 C CA . GLY A 1 106 ? -7.316 18.424 -14.493 1.00 32.84 106 GLY A CA 1
ATOM 816 C C . GLY A 1 106 ? -8.434 18.368 -15.547 1.00 32.84 106 GLY A C 1
ATOM 817 O O . GLY A 1 106 ? -8.432 19.112 -16.521 1.00 32.84 106 GLY A O 1
ATOM 818 N N . GLY A 1 107 ? -9.439 17.518 -15.273 1.00 33.81 107 GLY A N 1
ATOM 819 C CA . GLY A 1 107 ? -10.802 17.661 -15.819 1.00 33.81 107 GLY A CA 1
ATOM 820 C C . GLY A 1 107 ? -11.519 16.404 -16.357 1.00 33.81 107 GLY A C 1
ATOM 821 O O . GLY A 1 107 ? -11.531 16.179 -17.555 1.00 33.81 107 GLY A O 1
ATOM 822 N N . SER A 1 108 ? -12.179 15.660 -15.458 1.00 37.84 108 SER A N 1
ATOM 823 C CA . SER A 1 108 ? -13.529 15.034 -15.503 1.00 37.84 108 SER A CA 1
ATOM 824 C C . SER A 1 108 ? -14.125 14.225 -16.697 1.00 37.84 108 SER A C 1
ATOM 826 O O . SER A 1 108 ? -14.480 14.763 -17.737 1.00 37.84 108 SER A O 1
ATOM 828 N N . SER A 1 109 ? -14.478 12.964 -16.359 1.00 44.16 109 SER A N 1
ATOM 829 C CA . SER A 1 109 ? -15.729 12.178 -16.597 1.00 44.16 109 SER A CA 1
ATOM 830 C C . SER A 1 109 ? -16.251 11.811 -18.006 1.00 44.16 109 SER A C 1
ATOM 832 O O . SER A 1 109 ? -16.659 12.690 -18.750 1.00 44.16 109 SER A O 1
ATOM 834 N N . ILE A 1 110 ? -16.436 10.496 -18.266 1.00 34.22 110 ILE A N 1
ATOM 835 C CA . ILE A 1 110 ? -17.657 9.819 -18.795 1.00 34.22 110 ILE A CA 1
ATOM 836 C C . ILE A 1 110 ? -17.466 8.288 -18.713 1.00 34.22 110 ILE A C 1
ATOM 838 O O . ILE A 1 110 ? -16.455 7.747 -19.155 1.00 34.22 110 ILE A O 1
ATOM 842 N N . GLY A 1 111 ? -18.445 7.575 -18.149 1.00 47.03 111 GLY A N 1
ATOM 843 C CA . GLY A 1 111 ? -18.443 6.114 -18.070 1.00 47.03 111 GLY A CA 1
ATOM 844 C C . GLY A 1 111 ? -18.869 5.428 -19.371 1.00 47.03 111 GLY A C 1
ATOM 845 O O . GLY A 1 111 ? -19.817 5.858 -20.023 1.00 47.03 111 GLY A O 1
ATOM 84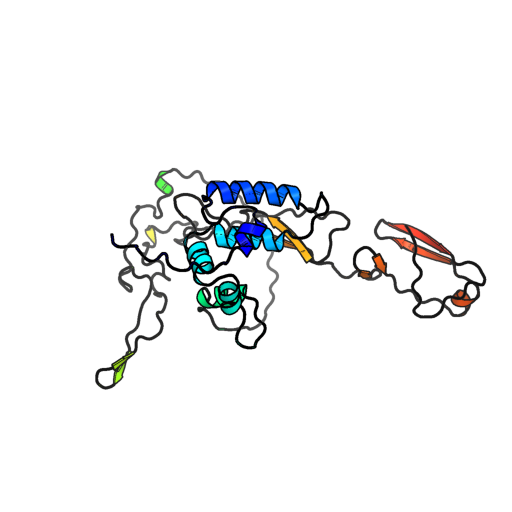6 N N . ARG A 1 112 ? -18.231 4.292 -19.682 1.00 35.03 112 ARG A N 1
ATOM 847 C CA . ARG A 1 112 ? -18.802 3.177 -20.457 1.00 35.03 112 ARG A CA 1
ATOM 848 C C . ARG A 1 112 ? -18.216 1.860 -19.947 1.00 35.03 112 ARG A C 1
ATOM 850 O O . ARG A 1 112 ? -17.008 1.663 -19.945 1.00 35.03 112 ARG A O 1
ATOM 857 N N . ARG A 1 113 ? -19.098 0.955 -19.524 1.00 48.47 113 ARG A N 1
ATOM 858 C CA . ARG A 1 113 ? -18.787 -0.448 -19.227 1.00 48.47 113 ARG A CA 1
ATOM 859 C C . ARG A 1 113 ? -18.554 -1.155 -20.569 1.00 48.47 113 ARG A C 1
ATOM 861 O O . ARG A 1 113 ? -19.481 -1.213 -21.375 1.00 48.47 113 ARG A O 1
ATOM 868 N N . LEU A 1 114 ? -17.349 -1.667 -20.818 1.00 37.38 114 LEU A N 1
ATOM 869 C CA . LEU A 1 114 ? -17.051 -2.544 -21.955 1.00 37.38 114 LEU A CA 1
ATOM 870 C C . LEU A 1 114 ? -16.713 -3.943 -21.437 1.00 37.38 114 LEU A C 1
ATOM 872 O O . LEU A 1 114 ? -16.026 -4.103 -20.432 1.00 37.38 114 LEU A O 1
ATOM 876 N N . LYS A 1 115 ? -17.300 -4.936 -22.105 1.00 42.38 115 LYS A N 1
ATOM 877 C CA . LYS A 1 115 ? -17.195 -6.363 -21.809 1.00 42.38 115 LYS A CA 1
ATOM 878 C C . LYS A 1 115 ? -15.733 -6.818 -21.852 1.00 42.38 115 LYS A C 1
ATOM 880 O O . LYS A 1 115 ? -14.985 -6.424 -22.740 1.00 42.38 115 LYS A O 1
ATOM 885 N N . GLN A 1 116 ? -15.380 -7.661 -20.890 1.00 34.12 116 GLN A N 1
ATOM 886 C CA . GLN A 1 116 ? -14.116 -8.380 -20.797 1.00 34.12 116 GLN A CA 1
ATOM 887 C C . GLN A 1 116 ? -13.945 -9.270 -22.038 1.00 34.12 116 GLN A C 1
ATOM 889 O O . GLN A 1 116 ? -14.815 -10.089 -22.326 1.00 34.12 116 GLN A O 1
ATOM 894 N N . GLY A 1 117 ? -12.871 -9.052 -22.798 1.00 35.78 117 GLY A N 1
ATOM 895 C CA . GLY A 1 117 ? -12.406 -9.995 -23.814 1.00 35.78 117 GLY A CA 1
ATOM 896 C C . GLY A 1 117 ? -11.556 -11.073 -23.149 1.00 35.78 117 GLY A C 1
ATOM 897 O O . GLY A 1 117 ? -10.817 -10.760 -22.216 1.00 35.78 117 GLY A O 1
ATOM 898 N N . GLU A 1 118 ? -11.711 -12.317 -23.595 1.00 46.03 118 GLU A N 1
ATOM 899 C CA . GLU A 1 118 ? -10.940 -13.472 -23.129 1.00 46.03 118 GLU A CA 1
ATOM 900 C C . GLU A 1 118 ? -9.458 -13.328 -23.504 1.00 46.03 118 GLU A C 1
ATOM 902 O O . GLU A 1 118 ? -9.125 -12.835 -24.586 1.00 46.03 118 GLU A O 1
ATOM 907 N N . ASP A 1 119 ? -8.573 -13.746 -22.600 1.00 31.78 119 ASP A N 1
ATOM 908 C CA . ASP A 1 119 ? -7.129 -13.650 -22.786 1.00 31.78 119 ASP A CA 1
ATOM 909 C C . ASP A 1 119 ? -6.640 -14.752 -23.739 1.00 31.78 119 ASP A C 1
ATOM 911 O O . ASP A 1 119 ? -6.734 -15.947 -23.458 1.00 31.78 119 ASP A O 1
ATOM 915 N N . GLY A 1 120 ? -6.105 -14.338 -24.886 1.00 37.38 120 GLY A N 1
ATOM 916 C CA . GLY A 1 120 ? -5.379 -15.203 -25.809 1.00 37.38 120 GLY A CA 1
ATOM 917 C C . GLY A 1 120 ? -3.878 -15.012 -25.631 1.00 37.38 120 GLY A C 1
ATOM 918 O O . GLY A 1 120 ? -3.336 -13.982 -26.027 1.00 37.38 120 GLY A O 1
ATOM 919 N N . VAL A 1 121 ? -3.193 -16.010 -25.071 1.00 39.19 121 VAL A N 1
ATOM 920 C CA . VAL A 1 121 ? -1.725 -16.057 -25.062 1.00 39.19 121 VAL A CA 1
ATOM 921 C C . VAL A 1 121 ? -1.259 -16.575 -26.420 1.00 39.19 121 VAL A C 1
ATOM 923 O O . VAL A 1 121 ? -1.313 -17.773 -26.699 1.00 39.19 121 VAL A O 1
ATOM 926 N N . HIS A 1 122 ? -0.801 -15.670 -27.283 1.00 34.44 122 HIS A N 1
ATOM 927 C CA . HIS A 1 122 ? -0.101 -16.036 -28.510 1.00 34.44 122 HIS A CA 1
ATOM 928 C C . HIS A 1 122 ? 1.399 -16.123 -28.235 1.00 34.44 122 HIS A C 1
ATOM 930 O O . HIS A 1 122 ? 2.118 -15.130 -28.291 1.00 34.44 122 HIS A O 1
ATOM 936 N N . SER A 1 123 ? 1.881 -17.331 -27.954 1.00 29.97 123 SER A N 1
ATOM 937 C CA . SER A 1 123 ? 3.311 -17.617 -27.890 1.00 29.97 123 SER A CA 1
ATOM 938 C C . SER A 1 123 ? 3.897 -17.655 -29.304 1.00 29.97 123 SER A C 1
ATOM 940 O O . SER A 1 123 ? 3.643 -18.570 -30.089 1.00 29.97 123 SER A O 1
ATOM 942 N N . LEU A 1 124 ? 4.688 -16.637 -29.643 1.00 50.59 124 LEU A N 1
ATOM 943 C CA . LEU A 1 124 ? 5.444 -16.574 -30.892 1.00 50.59 124 LEU A CA 1
ATOM 944 C C . LEU A 1 124 ? 6.898 -16.972 -30.636 1.00 50.59 124 LEU A C 1
ATOM 946 O O . LEU A 1 124 ? 7.541 -16.480 -29.712 1.00 50.59 124 LEU A O 1
ATOM 950 N N . ARG A 1 125 ? 7.423 -17.871 -31.473 1.00 33.84 125 ARG A N 1
ATOM 951 C CA . ARG A 1 125 ? 8.854 -18.190 -31.510 1.00 33.84 125 ARG A CA 1
ATOM 952 C C . ARG A 1 125 ? 9.552 -17.128 -32.353 1.00 33.84 125 ARG A C 1
ATOM 954 O O . ARG A 1 125 ? 9.298 -17.058 -33.551 1.00 33.84 125 ARG A O 1
ATOM 961 N N . VAL A 1 126 ? 10.407 -16.329 -31.728 1.00 42.06 126 VAL A N 1
ATOM 962 C CA . VAL A 1 126 ? 11.257 -15.325 -32.388 1.00 42.06 126 VAL A CA 1
ATOM 963 C C . VAL A 1 126 ? 12.714 -15.778 -32.316 1.00 42.06 126 VAL A C 1
ATOM 965 O O . VAL A 1 126 ? 13.129 -16.345 -31.301 1.00 42.06 126 VAL A O 1
ATOM 968 N N . SER A 1 127 ? 13.474 -15.585 -33.398 1.00 39.62 127 SER A N 1
ATOM 969 C CA . SER A 1 127 ? 14.910 -15.887 -33.432 1.00 39.62 127 SER A CA 1
ATOM 970 C C . SER A 1 127 ? 15.734 -14.706 -32.906 1.00 39.62 127 SER A C 1
ATOM 972 O O . SER A 1 127 ? 15.251 -13.579 -32.804 1.00 39.62 127 SER A O 1
ATOM 974 N N . LEU A 1 128 ? 17.004 -14.949 -32.563 1.00 47.75 128 LEU A N 1
ATOM 975 C CA . LEU A 1 128 ? 17.913 -13.909 -32.062 1.00 47.75 128 LEU A CA 1
ATOM 976 C C . LEU A 1 128 ? 18.168 -12.783 -33.086 1.00 47.75 128 LEU A C 1
ATOM 978 O O . LEU A 1 128 ? 18.573 -11.691 -32.690 1.00 47.75 128 LEU A O 1
ATOM 982 N N . GLU A 1 129 ? 17.931 -13.016 -34.384 1.00 47.84 129 GLU A N 1
ATOM 983 C CA . GLU A 1 129 ? 18.048 -11.972 -35.411 1.00 47.84 129 GLU A CA 1
ATOM 984 C C . GLU A 1 129 ? 16.881 -10.970 -35.390 1.00 47.84 129 GLU A C 1
ATOM 986 O O . GLU A 1 129 ? 17.096 -9.792 -35.685 1.00 47.84 129 GLU A O 1
ATOM 991 N N . ASP A 1 130 ? 15.686 -11.404 -34.973 1.00 47.00 130 ASP A N 1
ATOM 992 C CA . ASP A 1 130 ? 14.466 -10.582 -34.898 1.00 47.00 130 ASP A CA 1
ATOM 993 C C . ASP A 1 130 ? 14.437 -9.637 -33.677 1.00 47.00 130 ASP A C 1
ATOM 995 O O . ASP A 1 130 ? 13.548 -8.795 -33.556 1.00 47.00 130 ASP A O 1
ATOM 999 N N . LEU A 1 131 ? 15.418 -9.743 -32.771 1.00 52.22 131 LEU A N 1
ATOM 1000 C CA . LEU A 1 131 ? 15.583 -8.864 -31.602 1.00 52.22 131 LEU A CA 1
ATOM 1001 C C . LEU A 1 131 ? 16.255 -7.517 -31.929 1.00 52.22 131 LEU A C 1
ATOM 1003 O O . LEU A 1 131 ? 16.440 -6.684 -31.040 1.00 52.22 131 LEU A O 1
ATOM 1007 N N . LYS A 1 132 ? 16.632 -7.269 -33.189 1.00 52.28 132 LYS A N 1
ATOM 1008 C CA . LYS A 1 132 ? 17.094 -5.946 -33.635 1.00 52.28 132 LYS A CA 1
ATOM 1009 C C . LYS A 1 132 ? 15.873 -5.064 -33.920 1.00 52.28 132 LYS A C 1
ATOM 1011 O O . LYS A 1 132 ? 14.911 -5.518 -34.523 1.00 52.28 132 LYS A O 1
ATOM 1016 N N . GLY A 1 133 ? 15.911 -3.798 -33.493 1.00 55.88 133 GLY A N 1
ATOM 1017 C CA . GLY A 1 133 ? 14.765 -2.868 -33.424 1.00 55.88 133 GLY A CA 1
ATOM 1018 C C . GLY A 1 133 ? 13.996 -2.555 -34.724 1.00 55.88 133 GLY A C 1
ATOM 1019 O O . GLY A 1 133 ? 13.057 -1.760 -34.686 1.00 55.88 133 GLY A O 1
ATOM 1020 N N . SER A 1 134 ? 14.342 -3.178 -35.855 1.00 59.03 134 SER A N 1
ATOM 1021 C CA . SER A 1 134 ? 13.565 -3.195 -37.098 1.00 59.03 134 SER A CA 1
ATOM 1022 C C . SER A 1 134 ? 13.855 -4.468 -37.910 1.00 59.03 134 SER A C 1
ATOM 1024 O O . SER A 1 134 ? 14.952 -5.022 -37.838 1.00 59.03 134 SER A O 1
ATOM 1026 N N . LYS A 1 135 ? 12.889 -4.921 -38.728 1.00 60.06 135 LYS A N 1
ATOM 1027 C CA . LYS A 1 135 ? 13.005 -6.147 -39.558 1.00 60.06 135 LYS A CA 1
ATOM 1028 C C . LYS A 1 135 ? 14.202 -6.140 -40.517 1.00 60.06 135 LYS A C 1
ATOM 1030 O O . LYS A 1 135 ? 14.694 -7.190 -40.909 1.00 60.06 135 LYS A O 1
ATOM 1035 N N . SER A 1 136 ? 14.640 -4.952 -40.920 1.00 60.44 136 SER A N 1
ATOM 1036 C CA . SER A 1 136 ? 15.779 -4.718 -41.809 1.00 60.44 136 SER A CA 1
ATOM 1037 C C . SER A 1 136 ? 17.029 -4.232 -41.065 1.00 60.44 136 SER A C 1
ATOM 1039 O O . SER A 1 136 ? 18.076 -4.056 -41.683 1.00 60.44 136 SER A O 1
ATOM 1041 N N . GLY A 1 137 ? 16.942 -3.995 -39.750 1.00 60.12 137 GLY A N 1
ATOM 1042 C CA . GLY A 1 137 ? 18.008 -3.392 -38.946 1.00 60.12 137 GLY A CA 1
ATOM 1043 C C . GLY A 1 137 ? 18.305 -1.923 -39.275 1.00 60.12 137 GLY A C 1
ATOM 1044 O O . GLY A 1 137 ? 19.234 -1.359 -38.705 1.00 60.12 137 GLY A O 1
ATOM 1045 N N . ALA A 1 138 ? 17.541 -1.301 -40.178 1.00 61.28 138 ALA A N 1
ATOM 1046 C CA . ALA A 1 138 ? 17.669 0.105 -40.533 1.00 61.28 138 ALA A CA 1
ATOM 1047 C C . ALA A 1 138 ? 16.696 0.957 -39.699 1.00 61.28 138 ALA A C 1
ATOM 1049 O O . ALA A 1 138 ? 15.478 0.763 -39.768 1.00 61.28 138 ALA A O 1
ATOM 1050 N N . SER A 1 139 ? 17.225 1.894 -38.912 1.00 68.19 139 SER A N 1
ATOM 1051 C CA . SER A 1 139 ? 16.507 3.075 -38.421 1.00 68.19 139 SER A CA 1
ATOM 1052 C C . SER A 1 139 ? 16.976 4.281 -39.242 1.00 68.19 139 SER A C 1
ATOM 1054 O O . SER A 1 139 ? 18.163 4.427 -39.532 1.00 68.19 139 SER A O 1
ATOM 1056 N N . GLY A 1 140 ? 16.039 5.106 -39.709 1.00 72.62 140 GLY A N 1
ATOM 1057 C CA . GLY A 1 140 ? 16.358 6.349 -40.406 1.00 72.62 140 GLY A CA 1
ATOM 1058 C C . GLY A 1 140 ? 16.567 7.478 -39.406 1.00 72.62 140 GLY A C 1
ATOM 1059 O O . GLY A 1 140 ? 15.889 7.537 -38.382 1.00 72.62 140 GLY A O 1
ATOM 1060 N N . THR A 1 141 ? 17.476 8.395 -39.708 1.00 79.12 141 THR A N 1
ATOM 1061 C CA . THR A 1 141 ? 17.683 9.606 -38.912 1.00 79.12 141 THR A CA 1
ATOM 1062 C C . THR A 1 141 ? 16.511 10.571 -39.091 1.00 79.12 141 THR A C 1
ATOM 1064 O O . THR A 1 141 ? 15.970 10.731 -40.193 1.00 79.12 141 THR A O 1
ATOM 1067 N N . CYS A 1 142 ? 16.055 11.206 -38.010 1.00 79.56 142 CYS A N 1
ATOM 1068 C CA . CYS A 1 142 ? 14.933 12.137 -38.098 1.00 79.56 142 CYS A CA 1
ATOM 1069 C C . CYS A 1 142 ? 15.406 13.470 -38.682 1.00 79.56 142 CYS A C 1
ATOM 1071 O O . CYS A 1 142 ? 15.959 14.315 -37.976 1.00 79.56 142 CYS A O 1
ATOM 1073 N N . HIS A 1 143 ? 15.134 13.700 -39.967 1.00 82.69 143 HIS A N 1
ATOM 1074 C CA . HIS A 1 143 ? 15.539 14.921 -40.670 1.00 82.69 143 HIS A CA 1
ATOM 1075 C C . HIS A 1 143 ? 14.991 16.212 -40.041 1.00 82.69 143 HIS A C 1
ATOM 1077 O O . HIS A 1 143 ? 15.670 17.237 -40.077 1.00 82.69 143 HIS A O 1
ATOM 1083 N N . GLY A 1 144 ? 13.807 16.172 -39.419 1.00 80.25 144 GLY A N 1
ATOM 1084 C CA . GLY A 1 144 ? 13.213 17.336 -38.764 1.00 80.25 144 GLY A CA 1
ATOM 1085 C C . GLY A 1 144 ? 13.970 17.816 -37.520 1.00 80.25 144 GLY A C 1
ATOM 1086 O O . GLY A 1 144 ? 13.922 19.004 -37.209 1.00 80.25 144 GLY A O 1
ATOM 1087 N N . CYS A 1 145 ? 14.670 16.933 -36.802 1.00 78.44 145 CYS A N 1
ATOM 1088 C CA . CYS A 1 145 ? 15.445 17.298 -35.606 1.00 78.44 145 CYS A CA 1
ATOM 1089 C C . CYS A 1 145 ? 16.927 16.920 -35.683 1.00 78.44 145 CYS A C 1
ATOM 1091 O O . CYS A 1 145 ? 17.610 17.065 -34.677 1.00 78.44 145 CYS A O 1
ATOM 1093 N N . GLN A 1 146 ? 17.409 16.426 -36.830 1.00 81.00 146 GLN A N 1
ATOM 1094 C CA . GLN A 1 146 ? 18.782 15.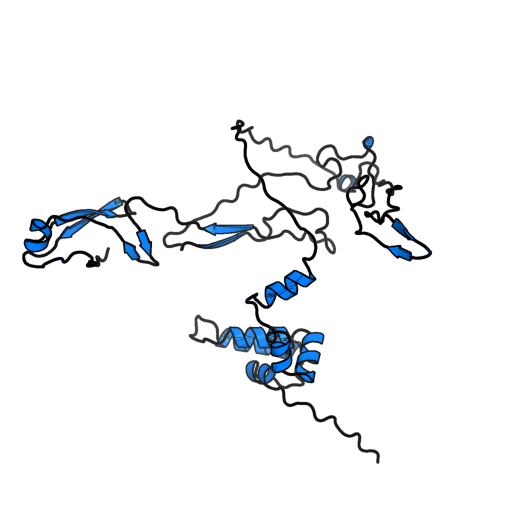936 -37.025 1.00 81.00 146 GLN A CA 1
ATOM 1095 C C . GLN A 1 146 ? 19.238 15.082 -35.832 1.00 81.00 146 GLN A C 1
ATOM 1097 O O . GLN A 1 146 ? 20.178 15.435 -35.125 1.00 81.00 146 GLN A O 1
ATOM 1102 N N . ASP A 1 147 ? 18.458 14.040 -35.528 1.00 75.44 147 ASP A N 1
ATOM 1103 C CA . ASP A 1 147 ? 18.706 13.068 -34.446 1.00 75.44 147 ASP A CA 1
ATOM 1104 C C . ASP A 1 147 ? 18.705 13.623 -33.018 1.00 75.44 147 ASP A C 1
ATOM 1106 O O . ASP A 1 147 ? 18.820 12.880 -32.050 1.00 75.44 147 ASP A O 1
ATOM 1110 N N . SER A 1 148 ? 18.467 14.923 -32.856 1.00 78.00 148 SER A N 1
ATOM 1111 C CA . SER A 1 148 ? 18.491 15.580 -31.549 1.00 78.00 148 SER A CA 1
ATOM 1112 C C . SER A 1 148 ? 17.236 15.298 -30.713 1.00 78.00 148 SER A C 1
ATOM 1114 O O . SER A 1 148 ? 17.148 15.741 -29.572 1.00 78.00 148 SER A O 1
ATOM 1116 N N . GLY A 1 149 ? 16.213 14.651 -31.290 1.00 77.56 149 GLY A N 1
ATOM 1117 C CA . GLY A 1 149 ? 14.924 14.344 -30.647 1.00 77.56 149 GLY A CA 1
ATOM 1118 C C . GLY A 1 149 ? 14.074 15.569 -30.279 1.00 77.56 149 GLY A C 1
ATOM 1119 O O . GLY A 1 149 ? 12.888 15.458 -29.972 1.00 77.56 149 GLY A O 1
ATOM 1120 N N . MET A 1 150 ? 14.642 16.768 -30.353 1.00 81.75 150 MET A N 1
ATOM 1121 C CA . MET A 1 150 ? 14.054 17.996 -29.851 1.00 81.75 150 MET A CA 1
ATOM 1122 C C . MET A 1 150 ? 14.270 19.137 -30.842 1.00 81.75 150 MET A C 1
ATOM 1124 O O . MET A 1 150 ? 15.338 19.267 -31.439 1.00 81.75 150 MET A O 1
ATOM 1128 N N . LYS A 1 151 ? 13.253 19.983 -31.005 1.00 81.69 151 LYS A N 1
ATOM 1129 C CA . LYS A 1 151 ? 13.319 21.196 -31.822 1.00 81.69 151 LYS A CA 1
ATOM 1130 C C . LYS A 1 151 ? 13.403 22.398 -30.880 1.00 81.69 151 LYS A C 1
ATOM 1132 O O . LYS A 1 151 ? 12.550 22.569 -30.010 1.00 81.69 151 LYS A O 1
ATOM 1137 N N . VAL A 1 152 ? 14.430 23.228 -31.050 1.00 78.81 152 VAL A N 1
ATOM 1138 C CA . VAL A 1 152 ? 14.550 24.526 -30.369 1.00 78.81 152 VAL A CA 1
ATOM 1139 C C . VAL A 1 152 ? 14.146 25.598 -31.373 1.00 78.81 152 VAL A C 1
ATOM 1141 O O . VAL A 1 152 ? 14.946 25.944 -32.245 1.00 78.81 152 VAL A O 1
ATOM 1144 N N . PRO A 1 153 ? 12.904 26.095 -31.333 1.00 70.06 153 PRO A N 1
ATOM 1145 C CA . PRO A 1 153 ? 12.518 27.157 -32.242 1.00 70.06 153 PRO A CA 1
ATOM 1146 C C . PRO A 1 153 ? 13.174 28.470 -31.775 1.00 70.06 153 PRO A C 1
ATOM 1148 O O . PRO A 1 153 ? 13.092 28.852 -30.609 1.00 70.06 153 PRO A O 1
ATOM 1151 N N . ILE A 1 154 ? 13.898 29.140 -32.674 1.00 71.81 154 ILE A N 1
ATOM 1152 C CA . ILE A 1 154 ? 14.616 30.389 -32.380 1.00 71.81 154 ILE A CA 1
ATOM 1153 C C . ILE A 1 154 ? 13.713 31.554 -32.785 1.00 71.81 154 ILE A C 1
ATOM 1155 O O . ILE A 1 154 ? 13.383 31.689 -33.962 1.00 71.81 154 ILE A O 1
ATOM 1159 N N . GLN A 1 155 ? 13.328 32.405 -31.831 1.00 68.69 155 GLN A N 1
ATOM 1160 C CA . GLN A 1 155 ? 12.578 33.630 -32.115 1.00 68.69 155 GLN A CA 1
ATOM 1161 C C . GLN A 1 155 ? 13.473 34.851 -31.874 1.00 68.69 155 GLN A C 1
ATOM 1163 O O . GLN A 1 155 ? 14.016 35.041 -30.783 1.00 68.69 155 GLN A O 1
ATOM 1168 N N . GLN A 1 156 ? 13.650 35.683 -32.905 1.00 65.38 156 GLN A N 1
ATOM 1169 C CA . GLN A 1 156 ? 14.357 36.957 -32.767 1.00 65.38 156 GLN A CA 1
ATOM 1170 C C . GLN A 1 156 ? 13.412 37.995 -32.164 1.00 65.38 156 GLN A C 1
ATOM 1172 O O . GLN A 1 156 ? 12.347 38.266 -32.721 1.00 65.38 156 GLN A O 1
ATOM 1177 N N . ILE A 1 157 ? 13.801 38.582 -31.035 1.00 70.06 157 ILE A N 1
ATOM 1178 C CA . ILE A 1 157 ? 13.031 39.626 -30.360 1.00 70.06 157 ILE A CA 1
ATOM 1179 C C . ILE A 1 157 ? 13.825 40.924 -30.506 1.00 70.06 157 ILE A C 1
ATOM 1181 O O . ILE A 1 157 ? 14.559 41.339 -29.617 1.00 70.06 157 ILE A O 1
ATOM 1185 N N . GLY A 1 158 ? 13.704 41.552 -31.676 1.00 77.75 158 GLY A N 1
ATOM 1186 C CA . GLY A 1 158 ? 14.308 42.858 -31.954 1.00 77.75 158 GLY A CA 1
ATOM 1187 C C . GLY A 1 158 ? 15.811 42.844 -32.267 1.00 77.75 158 GLY A C 1
ATOM 1188 O O . GLY A 1 158 ? 16.430 41.797 -32.447 1.00 77.75 158 GLY A O 1
ATOM 1189 N N . LEU A 1 159 ? 16.376 44.052 -32.401 1.00 67.56 159 LEU A N 1
ATOM 1190 C CA . LEU A 1 159 ? 17.721 44.337 -32.922 1.00 67.56 159 LEU A CA 1
ATOM 1191 C C . LEU A 1 159 ? 18.827 43.573 -32.167 1.00 67.56 159 LEU A C 1
ATOM 1193 O O . LEU A 1 159 ? 19.338 44.031 -31.149 1.00 67.56 159 LEU A O 1
ATOM 1197 N N . GLY A 1 160 ? 19.216 42.415 -32.706 1.00 69.69 160 GLY A N 1
ATOM 1198 C CA . GLY A 1 160 ? 20.387 41.641 -32.282 1.00 69.69 160 GLY A CA 1
ATOM 1199 C C . GLY A 1 160 ? 20.179 40.685 -31.103 1.00 69.69 160 GLY A C 1
ATOM 1200 O O . GLY A 1 160 ? 21.133 40.016 -30.714 1.00 69.69 160 GLY A O 1
ATOM 1201 N N . MET A 1 161 ? 18.967 40.577 -30.548 1.00 69.81 161 MET A N 1
ATOM 1202 C CA . MET A 1 161 ? 18.684 39.715 -29.394 1.00 69.81 161 MET A CA 1
ATOM 1203 C C . MET A 1 161 ? 17.836 38.509 -29.810 1.00 69.81 161 MET A C 1
ATOM 1205 O O . MET A 1 161 ? 16.674 38.631 -30.201 1.00 69.81 161 MET A O 1
ATOM 1209 N N . VAL A 1 162 ? 18.433 37.320 -29.737 1.00 73.12 162 VAL A N 1
ATOM 1210 C CA . VAL A 1 162 ? 17.733 36.047 -29.947 1.00 73.12 162 VAL A CA 1
ATOM 1211 C C . VAL A 1 162 ? 17.334 35.475 -28.593 1.00 73.12 162 VAL A C 1
ATOM 1213 O O . VAL A 1 162 ? 18.187 35.301 -27.723 1.00 73.12 162 VAL A O 1
ATOM 1216 N N . GLN A 1 163 ? 16.043 35.202 -28.392 1.00 66.06 163 GLN A N 1
ATOM 1217 C CA . GLN A 1 163 ? 15.587 34.498 -27.198 1.00 66.06 163 GLN A CA 1
ATOM 1218 C C . GLN A 1 163 ? 15.393 33.028 -27.553 1.00 66.06 163 GLN A C 1
ATOM 1220 O O . GLN A 1 163 ? 14.580 32.671 -28.407 1.00 66.06 163 GLN A O 1
ATOM 1225 N N . GLN A 1 164 ? 16.159 32.166 -26.891 1.00 64.94 164 GLN A N 1
ATOM 1226 C CA . GLN A 1 164 ? 15.958 30.730 -26.975 1.00 64.94 164 GLN A CA 1
ATOM 1227 C C . GLN A 1 164 ? 14.707 30.387 -26.155 1.00 64.94 164 GLN A C 1
ATOM 1229 O O . GLN A 1 164 ? 14.730 30.449 -24.925 1.00 64.94 164 GLN A O 1
ATOM 1234 N N . MET A 1 165 ? 13.590 30.107 -26.832 1.00 67.25 165 MET A N 1
ATOM 1235 C CA . MET A 1 165 ? 12.380 29.629 -26.162 1.00 67.25 165 MET A CA 1
ATOM 1236 C C . MET A 1 165 ? 12.510 28.151 -25.783 1.00 67.25 165 MET A C 1
ATOM 1238 O O . MET A 1 165 ? 13.468 27.471 -26.158 1.00 67.25 165 MET A O 1
ATOM 1242 N N . GLN A 1 166 ? 11.565 27.676 -24.973 1.00 70.50 166 GLN A N 1
ATOM 1243 C CA . GLN A 1 166 ? 11.606 26.337 -24.399 1.00 70.50 166 GLN A CA 1
ATOM 1244 C C . GLN A 1 166 ? 11.678 25.274 -25.502 1.00 70.50 166 GLN A C 1
ATOM 1246 O O . GLN A 1 166 ? 10.977 25.332 -26.509 1.00 70.50 166 GLN A O 1
ATOM 1251 N N . GLN A 1 167 ? 12.579 24.319 -25.309 1.00 74.94 167 GLN A N 1
ATOM 1252 C CA . GLN A 1 167 ? 12.797 23.206 -26.217 1.00 74.94 167 GLN A CA 1
ATOM 1253 C C . GLN A 1 167 ? 11.546 22.318 -26.248 1.00 74.94 167 GLN A C 1
ATOM 1255 O O . GLN A 1 167 ? 11.075 21.870 -25.203 1.00 74.94 167 GLN A O 1
ATOM 1260 N N . HIS A 1 168 ? 11.003 22.072 -27.441 1.00 82.38 168 HIS A N 1
ATOM 1261 C CA . HIS A 1 168 ? 9.848 21.197 -27.629 1.00 82.38 168 HIS A CA 1
ATOM 1262 C C . HIS A 1 168 ? 10.306 19.850 -28.194 1.00 82.38 168 HIS A C 1
ATOM 1264 O O . HIS A 1 168 ? 11.199 19.786 -29.044 1.00 82.38 168 HIS A O 1
ATOM 1270 N N . VAL A 1 169 ? 9.680 18.764 -27.740 1.00 85.06 169 VAL A N 1
ATOM 1271 C CA . VAL A 1 169 ? 9.909 17.426 -28.299 1.00 85.06 169 VAL A CA 1
ATOM 1272 C C . VAL A 1 169 ? 9.558 17.449 -29.787 1.00 85.06 169 VAL A C 1
ATOM 1274 O O . VAL A 1 169 ? 8.543 18.026 -30.184 1.00 85.06 169 VAL A O 1
ATOM 1277 N N . CYS A 1 170 ? 10.417 16.873 -30.629 1.00 83.75 170 CYS A N 1
ATOM 1278 C CA . CYS A 1 170 ? 10.182 16.843 -32.066 1.00 83.75 170 CYS A CA 1
ATOM 1279 C C . CYS A 1 170 ? 8.865 16.095 -32.361 1.00 83.75 170 CYS A C 1
ATOM 1281 O O . CYS A 1 170 ? 8.749 14.932 -31.980 1.00 83.75 170 CYS A O 1
ATOM 1283 N N . PRO A 1 171 ? 7.887 16.702 -33.059 1.00 80.50 171 PRO A N 1
ATOM 1284 C CA . PRO A 1 171 ? 6.596 16.063 -33.320 1.00 80.50 171 PRO A CA 1
ATOM 1285 C C . PRO A 1 171 ? 6.682 14.921 -34.343 1.00 80.50 171 PRO A C 1
ATOM 1287 O O . PRO A 1 171 ? 5.772 14.106 -34.414 1.00 80.50 171 PRO A O 1
ATOM 1290 N N . GLU A 1 172 ? 7.757 14.859 -35.136 1.00 81.88 172 GLU A N 1
ATOM 1291 C CA . GLU A 1 172 ? 7.945 13.821 -36.159 1.00 81.88 172 GLU A CA 1
ATOM 1292 C C . GLU A 1 172 ? 8.451 12.510 -35.551 1.00 81.88 172 GLU A C 1
ATOM 1294 O O . GLU A 1 172 ? 7.903 11.454 -35.845 1.00 81.88 172 GLU A O 1
ATOM 1299 N N . CYS A 1 173 ? 9.455 12.567 -34.671 1.00 76.69 173 CYS A N 1
ATOM 1300 C CA . CYS A 1 173 ? 10.020 11.380 -34.019 1.00 76.69 173 CYS A CA 1
ATOM 1301 C C . CYS A 1 173 ? 9.551 11.192 -32.566 1.00 76.69 173 CYS A C 1
ATOM 1303 O O . CYS A 1 173 ? 9.947 10.240 -31.908 1.00 76.69 173 CYS A O 1
ATOM 1305 N N . GLY A 1 174 ? 8.764 12.116 -32.011 1.00 77.88 174 GLY A N 1
ATOM 1306 C CA . GLY A 1 174 ? 8.284 12.030 -30.628 1.00 77.88 174 GLY A CA 1
ATOM 1307 C C . GLY A 1 174 ? 9.394 12.007 -29.570 1.00 77.88 174 GLY A C 1
ATOM 1308 O O . GLY A 1 174 ? 9.163 11.520 -28.471 1.00 77.88 174 GLY A O 1
ATOM 1309 N N . GLY A 1 175 ? 10.591 12.511 -29.888 1.00 75.62 175 GLY A N 1
ATOM 1310 C CA . GLY A 1 175 ? 11.737 12.505 -28.970 1.00 75.62 175 GLY A CA 1
ATOM 1311 C C . GLY A 1 175 ? 12.800 11.447 -29.244 1.00 75.62 175 GLY A C 1
ATOM 1312 O O . GLY A 1 175 ? 13.917 11.608 -28.768 1.00 75.62 175 GLY A O 1
ATOM 1313 N N . SER A 1 176 ? 12.510 10.423 -30.054 1.00 74.88 176 SER A N 1
ATOM 1314 C CA . SER A 1 176 ? 13.442 9.305 -30.277 1.00 74.88 176 SER A CA 1
ATOM 1315 C C . SER A 1 176 ? 14.677 9.655 -31.115 1.00 74.88 176 SER A C 1
ATOM 1317 O O . SER A 1 176 ? 15.639 8.899 -31.114 1.00 74.88 176 SER A O 1
ATOM 1319 N N . GLY A 1 177 ? 14.637 10.739 -31.899 1.00 75.88 177 GLY A N 1
ATOM 1320 C CA . GLY A 1 177 ? 15.673 11.084 -32.882 1.00 75.88 177 GLY A CA 1
ATOM 1321 C C . GLY A 1 177 ? 15.687 10.179 -34.121 1.00 75.88 177 GLY A C 1
ATOM 1322 O O . GLY A 1 177 ? 16.196 10.584 -35.156 1.00 75.88 177 GLY A O 1
ATOM 1323 N N . GLU A 1 178 ? 15.042 9.016 -34.063 1.00 78.12 178 GLU A N 1
ATOM 1324 C CA . GLU A 1 178 ? 14.992 8.028 -35.138 1.00 78.12 178 GLU A CA 1
ATOM 1325 C C . GLU A 1 178 ? 13.571 7.860 -35.689 1.00 78.12 178 GLU A C 1
ATOM 1327 O O . GLU A 1 178 ? 12.588 7.807 -34.944 1.00 78.12 178 GLU A O 1
ATOM 1332 N N . LEU A 1 179 ? 13.468 7.709 -37.007 1.00 77.00 179 LEU A N 1
ATOM 1333 C CA . LEU A 1 179 ? 12.244 7.367 -37.720 1.00 77.00 179 LEU A CA 1
ATOM 1334 C C . LEU A 1 179 ? 12.372 5.976 -38.339 1.00 77.00 179 LEU A C 1
ATOM 1336 O O . LEU A 1 179 ? 13.253 5.701 -39.151 1.00 77.00 179 LEU A O 1
ATOM 1340 N N . ILE A 1 180 ? 11.441 5.095 -37.978 1.00 77.19 180 ILE A N 1
ATOM 1341 C CA . ILE A 1 180 ? 11.320 3.764 -38.575 1.00 77.19 180 ILE A CA 1
ATOM 1342 C C . ILE A 1 180 ? 10.251 3.829 -39.668 1.00 77.19 180 ILE A C 1
ATOM 1344 O O . ILE A 1 180 ? 9.107 4.224 -39.412 1.00 77.19 180 ILE A O 1
ATOM 1348 N N . SER A 1 181 ? 10.618 3.421 -40.883 1.00 76.88 181 SER A N 1
ATOM 1349 C CA . SER A 1 181 ? 9.706 3.302 -42.024 1.00 76.88 181 SER A CA 1
ATOM 1350 C C . SER A 1 181 ? 8.516 2.402 -41.693 1.00 76.88 181 SER A C 1
ATOM 1352 O O . SER A 1 181 ? 8.671 1.366 -41.053 1.00 76.88 181 SER A O 1
ATOM 1354 N N . GLU A 1 182 ? 7.317 2.737 -42.176 1.00 72.12 182 GLU A N 1
ATOM 1355 C CA . GLU A 1 182 ? 6.093 1.981 -41.852 1.00 72.12 182 GLU A CA 1
ATOM 1356 C C . GLU A 1 182 ? 6.155 0.496 -42.230 1.00 72.12 182 GLU A C 1
ATOM 1358 O O . GLU A 1 182 ? 5.567 -0.337 -41.547 1.00 72.12 182 GLU A O 1
ATOM 1363 N N . LYS A 1 183 ? 6.913 0.156 -43.277 1.00 73.38 183 LYS A N 1
ATOM 1364 C CA . LYS A 1 183 ? 7.135 -1.226 -43.727 1.00 73.38 183 LYS A CA 1
ATOM 1365 C C . LYS A 1 183 ? 7.999 -2.039 -42.754 1.00 73.38 183 LYS A C 1
ATOM 1367 O O . LYS A 1 183 ? 7.849 -3.256 -42.677 1.00 73.38 183 LYS A O 1
ATOM 1372 N N . ASP A 1 184 ? 8.867 -1.358 -42.011 1.00 73.38 184 ASP A N 1
ATOM 1373 C CA . ASP A 1 184 ? 9.835 -1.946 -41.082 1.00 73.38 184 ASP A CA 1
ATOM 1374 C C . ASP A 1 184 ? 9.353 -1.914 -39.626 1.00 73.38 184 ASP A C 1
ATOM 1376 O O . ASP A 1 184 ? 9.980 -2.518 -38.750 1.00 73.38 184 ASP A O 1
ATOM 1380 N N . LYS A 1 185 ? 8.217 -1.252 -39.357 1.00 76.50 185 LYS A N 1
ATOM 1381 C CA . LYS A 1 185 ? 7.591 -1.243 -38.034 1.00 76.50 185 LYS A CA 1
ATOM 1382 C C . LYS A 1 185 ? 7.156 -2.656 -37.652 1.00 76.50 185 LYS A C 1
ATOM 1384 O O . LYS A 1 185 ? 6.497 -3.371 -38.411 1.00 76.50 185 LYS A O 1
ATOM 1389 N N . CYS A 1 186 ? 7.496 -3.050 -36.431 1.00 76.06 186 CYS A N 1
ATOM 1390 C CA . CYS A 1 186 ? 7.027 -4.305 -35.862 1.00 76.06 186 CYS A CA 1
ATOM 1391 C C . CYS A 1 186 ? 5.490 -4.275 -35.721 1.00 76.06 186 CYS A C 1
ATOM 1393 O O . CYS A 1 186 ? 4.955 -3.297 -35.201 1.00 76.06 186 CYS A O 1
ATOM 1395 N N . PRO A 1 187 ? 4.757 -5.322 -36.136 1.00 79.38 187 PRO A N 1
ATOM 1396 C CA . PRO A 1 187 ? 3.296 -5.346 -36.035 1.00 79.38 187 PRO A CA 1
ATOM 1397 C C . PRO A 1 187 ? 2.783 -5.364 -34.584 1.00 79.38 187 PRO A C 1
ATOM 1399 O O . PRO A 1 187 ? 1.667 -4.908 -34.337 1.00 79.38 187 PRO A O 1
ATOM 1402 N N . LEU A 1 188 ? 3.592 -5.860 -33.639 1.00 77.88 188 LEU A N 1
ATOM 1403 C CA . LEU A 1 188 ? 3.233 -6.003 -32.224 1.00 77.88 188 LEU A CA 1
ATOM 1404 C C . LEU A 1 188 ? 3.466 -4.704 -31.441 1.00 77.88 188 LEU A C 1
ATOM 1406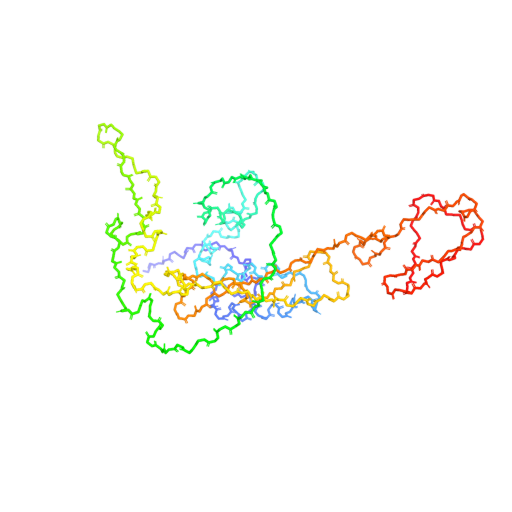 O O . LEU A 1 188 ? 2.523 -4.143 -30.894 1.00 77.88 188 LEU A O 1
ATOM 1410 N N . CYS A 1 189 ? 4.697 -4.178 -31.434 1.00 73.75 189 CYS A N 1
ATOM 1411 C CA . CYS A 1 189 ? 5.025 -2.948 -30.700 1.00 73.75 189 CYS A CA 1
ATOM 1412 C C . CYS A 1 189 ? 4.796 -1.664 -31.517 1.00 73.75 189 CYS A C 1
ATOM 1414 O O . CYS A 1 189 ? 4.878 -0.567 -30.973 1.00 73.75 189 CYS A O 1
ATOM 1416 N N . ARG A 1 190 ? 4.541 -1.767 -32.832 1.00 77.19 190 ARG A N 1
ATOM 1417 C CA . ARG A 1 190 ? 4.330 -0.639 -33.767 1.00 77.19 190 ARG A CA 1
ATOM 1418 C C . ARG A 1 190 ? 5.438 0.422 -33.760 1.00 77.19 190 ARG A C 1
ATOM 1420 O O . ARG A 1 190 ? 5.201 1.563 -34.143 1.00 77.19 190 ARG A O 1
ATOM 1427 N N . GLY A 1 191 ? 6.655 0.027 -33.381 1.00 72.25 191 GLY A N 1
ATOM 1428 C CA . GLY A 1 191 ? 7.816 0.916 -33.264 1.00 72.25 191 GLY A CA 1
ATOM 1429 C C . GLY A 1 191 ? 8.051 1.475 -31.857 1.00 72.25 191 GLY A C 1
ATOM 1430 O O . GLY A 1 191 ? 9.044 2.160 -31.656 1.00 72.25 191 GLY A O 1
ATOM 1431 N N . ASN A 1 192 ? 7.209 1.136 -30.874 1.00 71.88 192 ASN A N 1
ATOM 1432 C CA . ASN A 1 192 ? 7.331 1.625 -29.495 1.00 71.88 192 ASN A CA 1
ATOM 1433 C C . ASN A 1 192 ? 8.303 0.811 -28.626 1.00 71.88 192 ASN A C 1
ATOM 1435 O O . ASN A 1 192 ? 8.455 1.121 -27.451 1.00 71.88 192 ASN A O 1
ATOM 1439 N N . ARG A 1 193 ? 8.931 -0.243 -29.171 1.00 73.19 193 ARG A N 1
ATOM 1440 C CA . ARG A 1 193 ? 9.865 -1.171 -28.489 1.00 73.19 193 ARG A CA 1
ATOM 1441 C C . ARG A 1 193 ? 9.277 -1.972 -27.309 1.00 73.19 193 ARG A C 1
ATOM 1443 O O . ARG A 1 193 ? 9.845 -2.998 -26.971 1.00 73.19 193 ARG A O 1
ATOM 1450 N N . VAL A 1 194 ? 8.114 -1.590 -26.780 1.00 76.06 194 VAL A N 1
ATOM 1451 C CA . VAL A 1 194 ? 7.367 -2.295 -25.725 1.00 76.06 194 VAL A CA 1
ATOM 1452 C C . VAL A 1 194 ? 5.969 -2.713 -26.192 1.00 76.06 194 VAL A C 1
ATOM 1454 O O . VAL A 1 194 ? 5.383 -2.100 -27.092 1.00 76.06 194 VAL A O 1
ATOM 1457 N N . THR A 1 195 ? 5.424 -3.760 -25.575 1.00 80.88 195 THR A N 1
ATOM 1458 C CA . THR A 1 195 ? 4.050 -4.244 -25.773 1.00 80.88 195 THR A CA 1
ATOM 1459 C C . THR A 1 195 ? 3.317 -4.291 -24.442 1.00 80.88 195 THR A C 1
ATOM 1461 O O . THR A 1 195 ? 3.910 -4.607 -23.419 1.00 80.88 195 THR A O 1
ATOM 1464 N N . GLN A 1 196 ? 2.022 -3.976 -24.451 1.00 78.69 196 GLN A N 1
ATOM 1465 C CA . GLN A 1 196 ? 1.207 -4.046 -23.242 1.00 78.69 196 GLN A CA 1
ATOM 1466 C C . GLN A 1 196 ? 0.815 -5.495 -22.958 1.00 78.69 196 GLN A C 1
ATOM 1468 O O . GLN A 1 196 ? 0.075 -6.098 -23.737 1.00 78.69 196 GLN A O 1
ATOM 1473 N N . GLU A 1 197 ? 1.266 -6.019 -21.824 1.00 81.81 197 GLU A N 1
ATOM 1474 C CA . GLU A 1 197 ? 0.823 -7.297 -21.274 1.00 81.81 197 GLU A CA 1
ATOM 1475 C C . GLU A 1 197 ? 0.093 -7.061 -19.951 1.00 81.81 197 GLU A C 1
ATOM 1477 O O . GLU A 1 197 ? 0.420 -6.152 -19.189 1.00 81.81 197 GLU A O 1
ATOM 1482 N N . LYS A 1 198 ? -0.948 -7.856 -19.688 1.00 81.12 198 LYS A N 1
ATOM 1483 C CA . LYS A 1 198 ? -1.679 -7.796 -18.421 1.00 81.12 198 LYS A CA 1
ATOM 1484 C C . LYS A 1 198 ? -1.105 -8.839 -17.479 1.00 81.12 198 LYS A C 1
ATOM 1486 O O . LYS A 1 198 ? -1.243 -10.032 -17.730 1.00 81.12 198 LYS A O 1
ATOM 1491 N N . MET A 1 199 ? -0.536 -8.383 -16.373 1.00 81.88 199 MET A N 1
ATOM 1492 C CA . MET A 1 199 ? -0.096 -9.246 -15.288 1.00 81.88 199 MET A CA 1
ATOM 1493 C C . MET A 1 199 ? -1.079 -9.166 -14.119 1.00 81.88 199 MET A C 1
ATOM 1495 O O . MET A 1 199 ? -1.469 -8.078 -13.693 1.00 81.88 199 MET A O 1
ATOM 1499 N N . VAL A 1 200 ? -1.489 -10.322 -13.599 1.00 85.19 200 VAL A N 1
ATOM 1500 C CA . VAL A 1 200 ? -2.335 -10.415 -12.404 1.00 85.19 200 VAL A CA 1
ATOM 1501 C C . VAL A 1 200 ? -1.432 -10.671 -11.202 1.00 85.19 200 VAL A C 1
ATOM 1503 O O . VAL A 1 200 ? -0.769 -11.700 -11.138 1.00 85.19 200 VAL A O 1
ATOM 1506 N N . LEU A 1 201 ? -1.404 -9.732 -10.256 1.00 85.38 201 LEU A N 1
ATOM 1507 C CA . LEU A 1 201 ? -0.668 -9.875 -9.000 1.00 85.38 201 LEU A CA 1
ATOM 1508 C C . LEU A 1 201 ? -1.599 -10.419 -7.914 1.00 85.38 201 LEU A C 1
ATOM 1510 O O . LEU A 1 201 ? -2.602 -9.789 -7.570 1.00 85.38 201 LEU A O 1
ATOM 1514 N N . GLU A 1 202 ? -1.261 -11.581 -7.359 1.00 86.12 202 GLU A N 1
ATOM 1515 C CA . GLU A 1 202 ? -1.974 -12.157 -6.220 1.00 86.12 202 GLU A CA 1
ATOM 1516 C C . GLU A 1 202 ? -1.420 -11.589 -4.911 1.00 86.12 202 GLU A C 1
ATOM 1518 O O . GLU A 1 202 ? -0.252 -11.768 -4.568 1.00 86.12 202 GLU A O 1
ATOM 1523 N N . VAL A 1 203 ? -2.272 -10.885 -4.166 1.00 89.44 203 VAL A N 1
ATOM 1524 C CA . VAL A 1 203 ? -1.906 -10.256 -2.894 1.00 89.44 203 VAL A CA 1
ATOM 1525 C C . VAL A 1 203 ? -2.473 -11.087 -1.748 1.00 89.44 203 VAL A C 1
ATOM 1527 O O . VAL A 1 203 ? -3.691 -11.172 -1.582 1.00 89.44 203 VAL A O 1
ATOM 1530 N N . HIS A 1 204 ? -1.600 -11.682 -0.933 1.00 88.50 204 HIS A N 1
ATOM 1531 C CA . HIS A 1 204 ? -2.011 -12.398 0.272 1.00 88.50 204 HIS A CA 1
ATOM 1532 C C . HIS A 1 204 ? -2.152 -11.424 1.448 1.00 88.50 204 HIS A C 1
ATOM 1534 O O . HIS A 1 204 ? -1.182 -10.791 1.855 1.00 88.50 204 HIS A O 1
ATOM 1540 N N . VAL A 1 205 ? -3.365 -11.293 1.991 1.00 90.50 205 VAL A N 1
ATOM 1541 C CA . VAL A 1 205 ? -3.642 -10.415 3.137 1.00 90.50 205 VAL A CA 1
ATOM 1542 C C . VAL A 1 205 ? -3.762 -11.256 4.402 1.00 90.50 205 VAL A C 1
ATOM 1544 O O . VAL A 1 205 ? -4.737 -11.988 4.581 1.00 90.50 205 VAL A O 1
ATOM 1547 N N . GLU A 1 206 ? -2.784 -11.132 5.294 1.00 88.75 206 GLU A N 1
ATOM 1548 C CA . GLU A 1 206 ? -2.793 -11.813 6.585 1.00 88.75 206 GLU A CA 1
ATOM 1549 C C . GLU A 1 206 ? -3.738 -11.144 7.592 1.00 88.75 206 GLU A C 1
ATOM 1551 O O . GLU A 1 206 ? -4.038 -9.943 7.547 1.00 88.75 206 GLU A O 1
ATOM 1556 N N . LYS A 1 207 ? -4.210 -11.936 8.560 1.00 85.94 207 LYS A N 1
ATOM 1557 C CA . LYS A 1 207 ? -5.019 -11.416 9.664 1.00 85.94 207 LYS A CA 1
ATOM 1558 C C . LYS A 1 207 ? -4.183 -10.452 10.504 1.00 85.94 207 LYS A C 1
ATOM 1560 O O . LYS A 1 207 ? -3.058 -10.756 10.873 1.00 85.94 207 LYS A O 1
ATOM 1565 N N . GLY A 1 208 ? -4.764 -9.303 10.839 1.00 84.19 208 GLY A N 1
ATOM 1566 C CA . GLY A 1 208 ? -4.107 -8.290 11.667 1.00 84.19 208 GLY A CA 1
ATOM 1567 C C . GLY A 1 208 ? -3.335 -7.229 10.884 1.00 84.19 208 GLY A C 1
ATOM 1568 O O . GLY A 1 208 ? -3.000 -6.205 11.480 1.00 84.19 208 GLY A O 1
ATOM 1569 N N . MET A 1 209 ? -3.157 -7.383 9.564 1.00 90.25 209 MET A N 1
ATOM 1570 C CA . MET A 1 209 ? -2.528 -6.351 8.731 1.00 90.25 209 MET A CA 1
ATOM 1571 C C . MET A 1 209 ? -3.183 -4.979 8.928 1.00 90.25 209 MET A C 1
ATOM 1573 O O . MET A 1 209 ? -4.403 -4.865 9.112 1.00 90.25 209 MET A O 1
ATOM 1577 N N . GLN A 1 210 ? -2.355 -3.939 8.951 1.00 88.12 210 GLN A N 1
ATOM 1578 C CA . GLN A 1 210 ? -2.772 -2.586 9.308 1.00 88.12 210 GLN A CA 1
ATOM 1579 C C . GLN A 1 210 ? -3.182 -1.772 8.080 1.00 88.12 210 GLN A C 1
ATOM 1581 O O . GLN A 1 210 ? -2.746 -2.013 6.953 1.00 88.12 210 GLN A O 1
ATOM 1586 N N . HIS A 1 211 ? -4.013 -0.757 8.312 1.00 87.69 211 HIS A N 1
ATOM 1587 C CA . HIS A 1 211 ? -4.312 0.224 7.280 1.00 87.69 211 HIS A CA 1
ATOM 1588 C C . HIS A 1 211 ? -3.038 0.979 6.874 1.00 87.69 211 HIS A C 1
ATOM 1590 O O . HIS A 1 211 ? -2.289 1.442 7.730 1.00 87.69 211 HIS A O 1
ATOM 1596 N N . GLY A 1 212 ? -2.802 1.112 5.570 1.00 87.12 212 GLY A N 1
ATOM 1597 C CA . GLY A 1 212 ? -1.630 1.788 5.019 1.00 87.12 212 GLY A CA 1
ATOM 1598 C C . GLY A 1 212 ? -0.376 0.914 4.942 1.00 87.12 212 GLY A C 1
ATOM 1599 O O . GLY A 1 212 ? 0.653 1.386 4.458 1.00 87.12 212 GLY A O 1
ATOM 1600 N N . GLN A 1 213 ? -0.442 -0.350 5.375 1.00 88.38 213 GLN A N 1
ATOM 1601 C CA . GLN A 1 213 ? 0.668 -1.287 5.233 1.00 88.38 213 GLN A CA 1
ATOM 1602 C C . GLN A 1 213 ? 0.979 -1.524 3.749 1.00 88.38 213 GLN A C 1
ATOM 1604 O O . GLN A 1 213 ? 0.073 -1.670 2.925 1.00 88.38 213 GLN A O 1
ATOM 1609 N N . LYS A 1 214 ? 2.271 -1.532 3.415 1.00 89.25 214 LYS A N 1
ATOM 1610 C CA . LYS A 1 214 ? 2.773 -1.648 2.044 1.00 89.25 214 LYS A CA 1
ATOM 1611 C C . LYS A 1 214 ? 3.256 -3.069 1.784 1.00 89.25 214 LYS A C 1
ATOM 1613 O O . LYS A 1 214 ? 4.025 -3.600 2.579 1.00 89.25 214 LYS A O 1
ATOM 1618 N N . MET A 1 215 ? 2.835 -3.644 0.666 1.00 88.00 215 MET A N 1
ATOM 1619 C CA . MET A 1 215 ? 3.391 -4.873 0.107 1.00 88.00 215 MET A CA 1
ATOM 1620 C C . MET A 1 215 ? 4.145 -4.515 -1.165 1.00 88.00 215 MET A C 1
ATOM 1622 O O . MET A 1 215 ? 3.589 -3.854 -2.041 1.00 88.00 215 MET A O 1
ATOM 1626 N N . VAL A 1 216 ? 5.418 -4.892 -1.230 1.00 87.56 216 VAL A N 1
ATOM 1627 C CA . VAL A 1 216 ? 6.308 -4.553 -2.343 1.00 87.56 216 VAL A CA 1
ATOM 1628 C C . VAL A 1 216 ? 6.511 -5.797 -3.195 1.00 87.56 216 VAL A C 1
ATOM 1630 O O . VAL A 1 216 ? 6.887 -6.846 -2.679 1.00 87.56 216 VAL A O 1
ATOM 1633 N N . PHE A 1 217 ? 6.251 -5.665 -4.490 1.00 87.75 217 PHE A N 1
ATOM 1634 C CA . PHE A 1 217 ? 6.536 -6.664 -5.507 1.00 87.75 217 PHE A CA 1
ATOM 1635 C C . PHE A 1 217 ? 7.714 -6.166 -6.342 1.00 87.75 217 PHE A C 1
ATOM 1637 O O . PHE A 1 217 ? 7.555 -5.280 -7.186 1.00 87.75 217 PHE A O 1
ATOM 1644 N N . GLU A 1 218 ? 8.898 -6.700 -6.051 1.00 84.31 218 GLU A N 1
ATOM 1645 C CA . GLU A 1 218 ? 10.154 -6.260 -6.660 1.00 84.31 218 GLU A CA 1
ATOM 1646 C C . GLU A 1 218 ? 10.212 -6.613 -8.150 1.00 84.31 218 GLU A C 1
ATOM 1648 O O . GLU A 1 218 ? 9.898 -7.743 -8.538 1.00 84.31 218 GLU A O 1
ATOM 1653 N N . GLY A 1 219 ? 10.600 -5.647 -8.985 1.00 81.56 219 GLY A N 1
ATOM 1654 C CA . GLY A 1 219 ? 10.754 -5.847 -10.431 1.00 81.56 219 GLY A CA 1
ATOM 1655 C C . GLY A 1 219 ? 9.455 -6.149 -11.190 1.00 81.56 219 GLY A C 1
ATOM 1656 O O . GLY A 1 219 ? 9.500 -6.625 -12.314 1.00 81.56 219 GLY A O 1
ATOM 1657 N N . GLN A 1 220 ? 8.286 -5.911 -10.594 1.00 83.31 220 GLN A N 1
ATOM 1658 C CA . GLN A 1 220 ? 6.988 -6.197 -11.224 1.00 83.31 220 GLN A CA 1
ATOM 1659 C C . GLN A 1 220 ? 6.346 -4.965 -11.888 1.00 83.31 220 GLN A C 1
ATOM 1661 O O . GLN A 1 220 ? 5.174 -5.019 -12.262 1.00 83.31 220 GLN A O 1
ATOM 1666 N N . ALA A 1 221 ? 7.050 -3.830 -11.979 1.00 81.81 221 ALA A N 1
ATOM 1667 C CA . ALA A 1 221 ? 6.517 -2.618 -12.602 1.00 81.81 221 ALA A CA 1
ATOM 1668 C C . ALA A 1 221 ? 6.688 -2.609 -14.124 1.00 81.81 221 ALA A C 1
ATOM 1670 O O . ALA A 1 221 ? 7.470 -3.371 -14.691 1.00 81.81 221 ALA A O 1
ATOM 1671 N N . ASP A 1 222 ? 5.971 -1.686 -14.767 1.00 82.19 222 ASP A N 1
ATOM 1672 C CA . ASP A 1 222 ? 6.026 -1.498 -16.211 1.00 82.19 222 ASP A CA 1
ATOM 1673 C C . ASP A 1 222 ? 7.449 -1.194 -16.687 1.00 82.19 222 ASP A C 1
ATOM 1675 O O . ASP A 1 222 ? 8.179 -0.377 -16.114 1.00 82.19 222 ASP A O 1
ATOM 1679 N N . GLU A 1 223 ? 7.821 -1.838 -17.785 1.00 74.81 223 GLU A N 1
ATOM 1680 C CA . GLU A 1 223 ? 9.106 -1.626 -18.419 1.00 74.81 223 GLU A CA 1
ATOM 1681 C C . GLU A 1 223 ? 9.069 -0.403 -19.337 1.00 74.81 223 GLU A C 1
ATOM 1683 O O . GLU A 1 223 ? 8.187 -0.257 -20.188 1.00 74.81 223 GLU A O 1
ATOM 1688 N N . ALA A 1 224 ? 10.074 0.461 -19.201 1.00 71.56 224 ALA A N 1
ATOM 1689 C CA . ALA A 1 224 ? 10.294 1.555 -20.133 1.00 71.56 224 ALA A CA 1
ATOM 1690 C C . ALA A 1 224 ? 11.339 1.157 -21.194 1.00 71.56 224 ALA A C 1
ATOM 1692 O O . ALA A 1 224 ? 12.389 0.617 -20.832 1.00 71.56 224 ALA A O 1
ATOM 1693 N N . PRO A 1 225 ? 11.128 1.501 -22.479 1.00 66.94 225 PRO A N 1
ATOM 1694 C CA . PRO A 1 225 ? 12.034 1.139 -23.575 1.00 66.94 225 PRO A CA 1
ATOM 1695 C C . PRO A 1 225 ? 13.460 1.697 -23.426 1.00 66.94 225 PRO A C 1
ATOM 1697 O O . PRO A 1 225 ? 14.394 1.147 -24.004 1.00 66.94 225 PRO A O 1
ATOM 1700 N N . ASP A 1 226 ? 13.637 2.756 -22.632 1.00 65.31 226 ASP A N 1
ATOM 1701 C CA . ASP A 1 226 ? 14.922 3.436 -22.423 1.00 65.31 226 ASP A CA 1
ATOM 1702 C C . ASP A 1 226 ? 15.589 3.063 -21.082 1.00 65.31 226 ASP A C 1
ATOM 1704 O O . ASP A 1 226 ? 16.636 3.603 -20.729 1.00 65.31 226 ASP A O 1
ATOM 1708 N N . SER A 1 227 ? 15.000 2.135 -20.314 1.00 59.72 227 SER A N 1
ATOM 1709 C CA . SER A 1 227 ? 15.497 1.725 -18.985 1.00 59.72 227 SER A CA 1
ATOM 1710 C C . SER A 1 227 ? 16.664 0.726 -19.020 1.00 59.72 227 SER A C 1
ATOM 1712 O O . SER A 1 227 ? 17.178 0.318 -17.976 1.00 59.72 227 SER A O 1
ATOM 1714 N N . ILE A 1 228 ? 17.131 0.346 -20.211 1.00 58.66 228 ILE A N 1
ATOM 1715 C CA . ILE A 1 228 ? 18.215 -0.622 -20.395 1.00 58.66 228 ILE A CA 1
ATOM 1716 C C . ILE A 1 228 ? 19.561 0.072 -20.177 1.00 58.66 228 ILE A C 1
ATOM 1718 O O . ILE A 1 228 ? 20.063 0.791 -21.041 1.00 58.66 228 ILE A O 1
ATOM 1722 N N . THR A 1 229 ? 20.200 -0.188 -19.036 1.00 49.81 229 THR A N 1
ATOM 1723 C CA . THR A 1 229 ? 21.574 0.263 -18.766 1.00 49.81 229 THR A CA 1
ATOM 1724 C C . THR A 1 229 ? 22.502 -0.947 -18.708 1.00 49.81 229 THR A C 1
ATOM 1726 O O . THR A 1 229 ? 22.339 -1.826 -17.870 1.00 49.81 229 THR A O 1
ATOM 1729 N N . ARG A 1 230 ? 23.511 -0.998 -19.593 1.00 48.12 230 ARG A N 1
ATOM 1730 C CA . ARG A 1 230 ? 24.563 -2.043 -19.612 1.00 48.12 230 ARG A CA 1
ATOM 1731 C C . ARG A 1 230 ? 24.042 -3.490 -19.713 1.00 48.12 230 ARG A C 1
ATOM 1733 O O . ARG A 1 230 ? 24.628 -4.395 -19.130 1.00 48.12 230 ARG A O 1
ATOM 1740 N N . GLY A 1 231 ? 22.972 -3.711 -20.477 1.00 55.50 231 GLY A N 1
ATOM 1741 C CA . GLY A 1 231 ? 22.447 -5.053 -20.760 1.00 55.50 231 GLY A CA 1
ATOM 1742 C C . GLY A 1 231 ? 21.596 -5.672 -19.649 1.00 55.50 231 GLY A C 1
ATOM 1743 O O . GLY A 1 231 ? 21.172 -6.814 -19.802 1.00 55.50 231 GLY A O 1
ATOM 1744 N N . THR A 1 232 ? 21.310 -4.933 -18.573 1.00 54.25 232 THR A N 1
ATOM 1745 C CA . THR A 1 232 ? 20.383 -5.363 -17.520 1.00 54.25 232 THR A CA 1
ATOM 1746 C C . THR A 1 232 ? 19.120 -4.507 -17.575 1.00 54.25 232 THR A C 1
ATOM 1748 O O . THR A 1 232 ? 19.201 -3.278 -17.536 1.00 54.25 232 THR A O 1
ATOM 1751 N N . GLN A 1 233 ? 17.960 -5.159 -17.679 1.00 61.22 233 GLN A N 1
ATOM 1752 C CA . GLN A 1 233 ? 16.647 -4.514 -17.617 1.00 61.22 233 GLN A CA 1
ATOM 1753 C C . GLN A 1 233 ? 16.408 -4.013 -16.188 1.00 61.22 233 GLN A C 1
ATOM 1755 O O . GLN A 1 233 ? 16.463 -4.807 -15.247 1.00 61.22 233 GLN A O 1
ATOM 1760 N N . LEU A 1 234 ? 16.165 -2.715 -16.005 1.00 62.75 234 LEU A N 1
ATOM 1761 C CA . LEU A 1 234 ? 15.814 -2.150 -14.701 1.00 62.75 234 LEU A CA 1
ATOM 1762 C C . LEU A 1 234 ? 14.293 -2.043 -14.609 1.00 62.75 234 LEU A C 1
ATOM 1764 O O . LEU A 1 234 ? 13.702 -1.047 -15.020 1.00 62.75 234 LEU A O 1
ATOM 1768 N N . GLN A 1 235 ? 13.665 -3.094 -14.091 1.00 76.81 235 GLN A N 1
ATOM 1769 C CA . GLN A 1 235 ? 12.238 -3.093 -13.781 1.00 76.81 235 GLN A CA 1
ATOM 1770 C C . GLN A 1 235 ? 12.029 -2.403 -12.430 1.00 76.81 235 GLN A C 1
ATOM 1772 O O . GLN A 1 235 ? 12.789 -2.625 -11.488 1.00 76.81 235 GLN A O 1
ATOM 1777 N N . GLY A 1 236 ? 11.031 -1.525 -12.351 1.00 81.31 236 GLY A N 1
ATOM 1778 C CA . GLY A 1 236 ? 10.645 -0.904 -11.085 1.00 81.31 236 GLY A CA 1
ATOM 1779 C C . GLY A 1 236 ? 9.844 -1.858 -10.196 1.00 81.31 236 GLY A C 1
ATOM 1780 O O . GLY A 1 236 ? 9.478 -2.960 -10.605 1.00 81.31 236 GLY A O 1
ATOM 1781 N N . ASP A 1 237 ? 9.496 -1.392 -9.001 1.00 86.25 237 ASP A N 1
ATOM 1782 C CA . ASP A 1 237 ? 8.704 -2.166 -8.044 1.00 86.25 237 ASP A CA 1
ATOM 1783 C C . ASP A 1 237 ? 7.233 -1.745 -8.058 1.00 86.25 237 ASP A C 1
ATOM 1785 O O . ASP A 1 237 ? 6.905 -0.559 -8.176 1.00 86.25 237 ASP A O 1
ATOM 1789 N N . VAL A 1 238 ? 6.332 -2.707 -7.856 1.00 86.94 238 VAL A N 1
ATOM 1790 C CA . VAL A 1 238 ? 4.911 -2.427 -7.616 1.00 86.94 238 VAL A CA 1
ATOM 1791 C C . VAL A 1 238 ? 4.658 -2.415 -6.117 1.00 86.94 238 VAL A C 1
ATOM 1793 O O . VAL A 1 238 ? 4.835 -3.417 -5.429 1.00 86.94 238 VAL A O 1
ATOM 1796 N N . VAL A 1 239 ? 4.207 -1.274 -5.598 1.00 87.31 239 VAL A N 1
ATOM 1797 C CA . VAL A 1 239 ? 3.869 -1.118 -4.179 1.00 87.31 239 VAL A CA 1
ATOM 1798 C C . VAL A 1 239 ? 2.356 -1.100 -4.013 1.00 87.31 239 VAL A C 1
ATOM 1800 O O . VAL A 1 239 ? 1.685 -0.133 -4.376 1.00 87.31 239 VAL A O 1
ATOM 1803 N N . VAL A 1 240 ? 1.816 -2.155 -3.414 1.00 89.38 240 VAL A N 1
ATOM 1804 C CA . VAL A 1 240 ? 0.398 -2.259 -3.065 1.00 89.38 240 VAL A CA 1
ATOM 1805 C C . VAL A 1 240 ? 0.198 -1.742 -1.644 1.00 89.38 240 VAL A C 1
ATOM 1807 O O . VAL A 1 240 ? 0.817 -2.229 -0.701 1.00 89.38 240 VAL A O 1
ATOM 1810 N N . VAL A 1 241 ? -0.675 -0.749 -1.473 1.00 89.88 241 VAL A N 1
ATOM 1811 C CA . VAL A 1 241 ? -0.999 -0.172 -0.161 1.00 89.88 241 VAL A CA 1
ATOM 1812 C C . VAL A 1 241 ? -2.359 -0.678 0.299 1.00 89.88 241 VAL A C 1
ATOM 1814 O O . VAL A 1 241 ? -3.368 -0.462 -0.374 1.00 89.88 241 VAL A O 1
ATOM 1817 N N . LEU A 1 242 ? -2.404 -1.318 1.466 1.00 91.25 242 LEU A N 1
ATOM 1818 C CA . LEU A 1 242 ? -3.646 -1.828 2.034 1.00 91.25 242 LEU A CA 1
ATOM 1819 C C . LEU A 1 242 ? -4.568 -0.699 2.499 1.00 91.25 242 LEU A C 1
ATOM 1821 O O . LEU A 1 242 ? -4.236 0.090 3.387 1.00 91.25 242 LEU A O 1
ATOM 1825 N N . GLN A 1 243 ? -5.781 -0.667 1.957 1.00 89.00 243 GLN A N 1
ATOM 1826 C CA . GLN A 1 243 ? -6.828 0.251 2.391 1.00 89.00 243 GLN A CA 1
ATOM 1827 C C . GLN A 1 243 ? -7.890 -0.504 3.186 1.00 89.00 243 GLN A C 1
ATOM 1829 O O . GLN A 1 243 ? -8.503 -1.448 2.691 1.00 89.00 243 GLN A O 1
ATOM 1834 N N . LEU A 1 244 ? -8.092 -0.093 4.441 1.00 88.94 244 LEU A N 1
ATOM 1835 C CA . LEU A 1 244 ? -9.124 -0.666 5.288 1.00 88.94 244 LEU A CA 1
ATOM 1836 C C . LEU A 1 244 ? -10.472 -0.141 4.803 1.00 88.94 244 LEU A C 1
ATOM 1838 O O . LEU A 1 244 ? -10.710 1.064 4.801 1.00 88.94 244 LEU A O 1
ATOM 1842 N N . LYS A 1 245 ? -11.352 -1.054 4.400 1.00 90.25 245 LYS A N 1
ATOM 1843 C CA . LYS A 1 245 ? -12.735 -0.717 4.083 1.00 90.25 245 LYS A CA 1
ATOM 1844 C C . LYS A 1 245 ? -13.521 -0.523 5.377 1.00 90.25 245 LYS A C 1
ATOM 1846 O O . LYS A 1 245 ? -13.416 -1.340 6.290 1.00 90.25 245 LYS A O 1
ATOM 1851 N N . GLU A 1 246 ? -14.332 0.527 5.428 1.00 88.06 246 GLU A N 1
ATOM 1852 C CA . GLU A 1 246 ? -15.238 0.765 6.550 1.00 88.06 246 GLU A CA 1
ATOM 1853 C C . GLU A 1 246 ? -16.217 -0.407 6.710 1.00 88.06 246 GLU A C 1
ATOM 1855 O O . GLU A 1 246 ? -16.827 -0.875 5.741 1.00 88.06 246 GLU A O 1
ATOM 1860 N N . HIS A 1 247 ? -16.345 -0.899 7.944 1.00 89.12 247 HIS A N 1
ATOM 1861 C CA . HIS A 1 247 ? -17.264 -1.974 8.293 1.00 89.12 247 HIS A CA 1
ATOM 1862 C C . HIS A 1 247 ? -18.506 -1.383 8.980 1.00 89.12 247 HIS A C 1
ATOM 1864 O O . HIS A 1 247 ? -18.355 -0.526 9.849 1.00 89.12 247 HIS A O 1
ATOM 1870 N N . PRO A 1 248 ? -19.733 -1.848 8.667 1.00 88.31 248 PRO A N 1
ATOM 1871 C CA . PRO A 1 248 ? -20.968 -1.245 9.185 1.00 88.31 248 PRO A CA 1
ATOM 1872 C C . PRO A 1 248 ? -21.065 -1.237 10.717 1.00 88.31 248 PRO A C 1
ATOM 1874 O O . PRO A 1 248 ? -21.629 -0.315 11.295 1.00 88.31 248 PRO A O 1
ATOM 1877 N N . ASN A 1 249 ? -20.508 -2.259 11.373 1.00 88.12 249 ASN A N 1
ATOM 1878 C CA . ASN A 1 249 ? -20.646 -2.446 12.822 1.00 88.12 249 ASN A CA 1
ATOM 1879 C C . ASN A 1 249 ? -19.352 -2.223 13.613 1.00 88.12 249 ASN A C 1
ATOM 1881 O O . ASN A 1 249 ? -19.416 -2.085 14.831 1.00 88.12 249 ASN A O 1
ATOM 1885 N N . PHE A 1 250 ? -18.192 -2.250 12.949 1.00 91.25 250 PHE A N 1
ATOM 1886 C CA . PHE A 1 250 ? -16.892 -2.291 13.619 1.00 91.25 250 PHE A CA 1
ATOM 1887 C C . PHE A 1 250 ? -16.017 -1.147 13.120 1.00 91.25 250 PHE A C 1
ATOM 1889 O O . PHE A 1 250 ? -15.742 -1.035 11.929 1.00 91.25 250 PHE A O 1
ATOM 1896 N N . GLU A 1 251 ? -15.535 -0.333 14.048 1.00 90.62 251 GLU A N 1
ATOM 1897 C CA . GLU A 1 251 ? -14.500 0.662 13.798 1.00 90.62 251 GLU A CA 1
ATOM 1898 C C . GLU A 1 251 ? -13.188 0.125 14.377 1.00 90.62 251 GLU A C 1
ATOM 1900 O O . GLU A 1 251 ? -13.052 -0.023 15.591 1.00 90.62 251 GLU A O 1
ATOM 1905 N N . ARG A 1 252 ? -12.211 -0.194 13.523 1.00 89.44 252 ARG A N 1
ATOM 1906 C CA . ARG A 1 252 ? -10.883 -0.611 13.989 1.00 89.44 252 ARG A CA 1
ATOM 1907 C C . ARG A 1 252 ? -10.059 0.618 14.357 1.00 89.44 252 ARG A C 1
ATOM 1909 O O . ARG A 1 252 ? -9.910 1.526 13.540 1.00 89.44 252 ARG A O 1
ATOM 1916 N N . LYS A 1 253 ? -9.471 0.620 15.551 1.00 88.38 253 LYS A N 1
ATOM 1917 C CA . LYS A 1 253 ? -8.429 1.574 15.942 1.00 88.38 253 LYS A CA 1
ATOM 1918 C C . LYS A 1 253 ? -7.237 0.783 16.456 1.00 88.38 253 LYS A C 1
ATOM 1920 O O . LYS A 1 253 ? -7.315 0.178 17.517 1.00 88.38 253 LYS A O 1
ATOM 1925 N N . LEU A 1 254 ? -6.141 0.814 15.699 1.00 85.69 254 LEU A N 1
ATOM 1926 C CA . LEU A 1 254 ? -4.947 0.008 15.970 1.00 85.69 254 LEU A CA 1
ATOM 1927 C C . LEU A 1 254 ? -5.309 -1.485 16.048 1.00 85.69 254 LEU A C 1
ATOM 1929 O O . LEU A 1 254 ? -5.780 -2.047 15.055 1.00 85.69 254 LEU A O 1
ATOM 1933 N N . ASP A 1 255 ? -5.126 -2.095 17.212 1.00 86.00 255 ASP A N 1
ATOM 1934 C CA . ASP A 1 255 ? -5.394 -3.511 17.460 1.00 86.00 255 ASP A CA 1
ATOM 1935 C C . ASP A 1 255 ? -6.774 -3.748 18.094 1.00 86.00 255 ASP A C 1
ATOM 1937 O O . ASP A 1 255 ? -7.240 -4.883 18.154 1.00 86.00 255 ASP A O 1
ATOM 1941 N N . ASP A 1 256 ? -7.469 -2.676 18.488 1.00 87.94 256 ASP A N 1
ATOM 1942 C CA . ASP A 1 256 ? -8.781 -2.737 19.123 1.00 87.94 256 ASP A CA 1
ATOM 1943 C C . ASP A 1 256 ? -9.919 -2.545 18.104 1.00 87.94 256 ASP A C 1
ATOM 1945 O O . ASP A 1 256 ? -9.863 -1.713 17.187 1.00 87.94 256 ASP A O 1
ATOM 1949 N N . LEU A 1 257 ? -11.008 -3.291 18.303 1.00 89.94 257 LEU A N 1
ATOM 1950 C CA . LEU A 1 257 ? -12.258 -3.148 17.558 1.00 89.94 257 LEU A CA 1
ATOM 1951 C C . LEU A 1 257 ? -13.311 -2.457 18.425 1.00 89.94 257 LEU A C 1
ATOM 1953 O O . LEU A 1 257 ? -13.642 -2.914 19.517 1.00 89.94 257 LEU A O 1
ATOM 1957 N N . TYR A 1 258 ? -13.879 -1.373 17.909 1.00 90.75 258 TYR A N 1
ATOM 1958 C CA . TYR A 1 258 ? -14.919 -0.599 18.573 1.00 90.75 258 TYR A CA 1
ATOM 1959 C C . TYR A 1 258 ? -16.277 -0.886 17.945 1.00 90.75 258 TYR A C 1
ATOM 1961 O O . TYR A 1 258 ? -16.425 -0.889 16.724 1.00 90.75 258 TYR A O 1
ATOM 1969 N N . VAL A 1 259 ? -17.287 -1.064 18.795 1.00 91.50 259 VAL A N 1
ATOM 1970 C CA . VAL A 1 259 ? -18.692 -1.178 18.393 1.00 91.50 259 VAL A CA 1
ATOM 1971 C C . VAL A 1 259 ? -19.491 -0.140 19.158 1.00 91.50 259 VAL A C 1
ATOM 1973 O O . VAL A 1 259 ? -19.430 -0.075 20.387 1.00 91.50 259 VAL A O 1
ATOM 1976 N N . LYS A 1 260 ? -20.264 0.669 18.436 1.00 89.94 260 LYS A N 1
ATOM 1977 C CA . LYS A 1 260 ? -21.226 1.591 19.040 1.00 89.94 260 LYS A CA 1
ATOM 1978 C C . LYS A 1 260 ? -22.549 0.860 19.205 1.00 89.94 260 LYS A C 1
ATOM 1980 O O . LYS A 1 260 ? -23.132 0.401 18.226 1.00 89.94 260 LYS A O 1
ATOM 1985 N N . ARG A 1 261 ? -23.026 0.759 20.443 1.00 87.38 261 ARG A N 1
ATOM 1986 C CA . ARG A 1 261 ? -24.325 0.164 20.753 1.00 87.38 261 ARG A CA 1
ATOM 1987 C C . ARG A 1 261 ? -25.123 1.091 21.649 1.00 87.38 261 ARG A C 1
ATOM 1989 O O . ARG A 1 261 ? -24.613 1.599 22.643 1.00 87.38 261 ARG A O 1
ATOM 1996 N N . THR A 1 262 ? -26.378 1.292 21.284 1.00 89.44 262 THR A N 1
ATOM 1997 C CA . THR A 1 262 ? -27.360 1.970 22.119 1.00 89.44 262 THR A CA 1
ATOM 1998 C C . THR A 1 262 ? -27.986 0.948 23.063 1.00 89.44 262 THR A C 1
ATOM 2000 O O . THR A 1 262 ? -28.421 -0.122 22.637 1.00 89.44 262 THR A O 1
ATOM 2003 N N . ILE A 1 263 ? -27.985 1.267 24.355 1.00 89.31 263 ILE A N 1
ATOM 2004 C CA . ILE A 1 263 ? -28.665 0.500 25.404 1.00 89.31 263 ILE A CA 1
ATOM 2005 C C . ILE A 1 263 ? -29.761 1.370 26.010 1.00 89.31 263 ILE A C 1
ATOM 2007 O O . ILE A 1 263 ? -29.632 2.598 26.062 1.00 89.31 263 ILE A O 1
ATOM 2011 N N . SER A 1 264 ? -30.851 0.745 26.441 1.00 91.06 264 SER A N 1
ATOM 2012 C CA . SER A 1 264 ? -31.932 1.446 27.132 1.00 91.06 264 SER A CA 1
ATOM 2013 C C . SER A 1 264 ? -31.499 1.895 28.533 1.00 91.06 264 SER A C 1
ATOM 2015 O O . SER A 1 264 ? -30.579 1.337 29.134 1.00 91.06 264 SER A O 1
ATOM 2017 N N . LEU A 1 265 ? -32.184 2.899 29.089 1.00 89.88 265 LEU A N 1
ATOM 2018 C CA . LEU A 1 265 ? -31.906 3.381 30.448 1.00 89.88 265 LEU A CA 1
ATOM 2019 C C . LEU A 1 265 ? -32.081 2.267 31.494 1.00 89.88 265 LEU A C 1
ATOM 2021 O O . LEU A 1 265 ? -31.297 2.162 32.430 1.00 89.88 265 LEU A O 1
ATOM 2025 N N . THR A 1 266 ? -33.079 1.403 31.310 1.00 90.56 266 THR A N 1
ATOM 2026 C CA . THR A 1 266 ? -33.326 0.249 32.181 1.00 90.56 266 THR A CA 1
ATOM 2027 C C . THR A 1 266 ? -32.197 -0.775 32.108 1.00 90.56 266 THR A C 1
ATOM 2029 O O . THR A 1 266 ? -31.757 -1.260 33.143 1.00 90.56 266 THR A O 1
ATOM 2032 N N . GLU A 1 267 ? -31.669 -1.058 30.914 1.00 89.00 267 GLU A N 1
ATOM 2033 C CA . GLU A 1 267 ? -30.521 -1.963 30.724 1.00 89.00 267 GLU A CA 1
ATOM 2034 C C . GLU A 1 267 ? -29.219 -1.384 31.294 1.00 89.00 267 GLU A C 1
ATOM 2036 O O . GLU A 1 267 ? -28.376 -2.117 31.805 1.00 89.00 267 GLU A O 1
ATOM 2041 N N . SER A 1 268 ? -29.060 -0.060 31.235 1.00 89.44 268 SER A N 1
ATOM 2042 C CA . SER A 1 268 ? -27.926 0.657 31.827 1.00 89.44 268 SER A CA 1
ATOM 2043 C C . SER A 1 268 ? -27.912 0.584 33.363 1.00 89.44 268 SER A C 1
ATOM 2045 O O . SER A 1 268 ? -26.829 0.576 33.946 1.00 89.44 268 SER A O 1
ATOM 2047 N N . LEU A 1 269 ? -29.083 0.510 34.013 1.00 88.19 269 LEU A N 1
ATOM 2048 C CA . LEU A 1 269 ? -29.221 0.483 35.478 1.00 88.19 269 LEU A CA 1
ATOM 2049 C C . LEU A 1 269 ? -29.331 -0.934 36.060 1.00 88.19 269 LEU A C 1
ATOM 2051 O O . LEU A 1 269 ? -28.764 -1.217 37.114 1.00 88.19 269 LEU A O 1
ATOM 2055 N N . CYS A 1 270 ? -30.084 -1.819 35.405 1.00 86.44 270 CYS A N 1
ATOM 2056 C CA . CYS A 1 270 ? -30.396 -3.157 35.916 1.00 86.44 270 CYS A CA 1
ATOM 2057 C C . CYS A 1 270 ? -29.416 -4.241 35.439 1.00 86.44 270 CYS A C 1
ATOM 2059 O O . CYS A 1 270 ? -29.533 -5.390 35.864 1.00 86.44 270 CYS A O 1
ATOM 2061 N N . GLY A 1 271 ? -28.453 -3.886 34.587 1.00 85.62 271 GLY A N 1
ATOM 2062 C CA . GLY A 1 271 ? -27.606 -4.833 33.872 1.00 85.62 271 GLY A CA 1
ATOM 2063 C C . GLY A 1 271 ? -28.233 -5.246 32.540 1.00 85.62 271 GLY A C 1
ATOM 2064 O O . GLY A 1 271 ? -29.447 -5.171 32.333 1.00 85.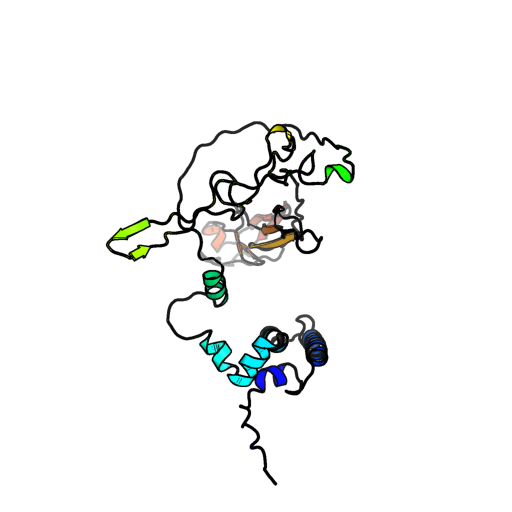62 271 GLY A O 1
ATOM 2065 N N . HIS A 1 272 ? -27.386 -5.675 31.609 1.00 86.12 272 HIS A N 1
ATOM 2066 C CA . HIS A 1 272 ? -27.795 -6.025 30.255 1.00 86.12 272 HIS A CA 1
ATOM 2067 C C . HIS A 1 272 ? -27.133 -7.321 29.799 1.00 86.12 272 HIS A C 1
ATOM 2069 O O . HIS A 1 272 ? -26.046 -7.684 30.255 1.00 86.12 272 HIS A O 1
ATOM 2075 N N . GLN A 1 273 ? -27.779 -7.993 28.851 1.00 89.19 273 GLN A N 1
ATOM 2076 C CA . GLN A 1 273 ? -27.228 -9.153 28.172 1.00 89.19 273 GLN A CA 1
ATOM 2077 C C . GLN A 1 273 ? -27.536 -9.053 26.681 1.00 89.19 273 GLN A C 1
ATOM 2079 O O . GLN A 1 273 ? -28.697 -8.937 26.294 1.00 89.19 273 GLN A O 1
ATOM 2084 N N . PHE A 1 274 ? -26.513 -9.136 25.834 1.00 88.31 274 PHE A N 1
ATOM 2085 C CA . PHE A 1 274 ? -26.713 -9.207 24.389 1.00 88.31 274 PHE A CA 1
ATOM 2086 C C . PHE A 1 274 ? -25.665 -10.074 23.698 1.00 88.31 274 PHE A C 1
ATOM 2088 O O . PHE A 1 274 ? -24.535 -10.213 24.158 1.00 88.31 274 PHE A O 1
ATOM 2095 N N . SER A 1 275 ? -26.041 -10.633 22.551 1.00 90.75 275 SER A N 1
ATOM 2096 C CA . SER A 1 275 ? -25.125 -11.323 21.647 1.00 90.75 275 SER A CA 1
ATOM 2097 C C . SER A 1 275 ? -24.518 -10.345 20.638 1.00 90.75 275 SER A C 1
ATOM 2099 O O . SER A 1 275 ? -25.240 -9.576 19.992 1.00 90.75 275 SER A O 1
ATOM 2101 N N . LEU A 1 276 ? -23.199 -10.391 20.479 1.00 90.25 276 LEU A N 1
ATOM 2102 C CA . LEU A 1 276 ? -22.435 -9.697 19.446 1.00 90.25 276 LEU A CA 1
ATOM 2103 C C . LEU A 1 276 ? -21.788 -10.738 18.531 1.00 90.25 276 LEU A C 1
ATOM 2105 O O . LEU A 1 276 ? -21.120 -11.646 19.011 1.00 90.25 276 LEU A O 1
ATOM 2109 N N . THR A 1 277 ? -21.959 -10.610 17.217 1.00 90.50 277 THR A N 1
ATOM 2110 C CA . THR A 1 277 ? -21.259 -11.484 16.262 1.00 90.50 277 THR A CA 1
ATOM 2111 C C . THR A 1 277 ? -19.895 -10.876 15.940 1.00 90.50 277 THR A C 1
ATOM 2113 O O . THR A 1 277 ? -19.839 -9.753 15.442 1.00 90.50 277 THR A O 1
ATOM 2116 N N . HIS A 1 278 ? -18.812 -11.588 16.258 1.00 89.62 278 HIS A N 1
ATOM 2117 C CA . HIS A 1 278 ? -17.433 -11.183 15.967 1.00 89.62 278 HIS A CA 1
ATOM 2118 C C . HIS A 1 278 ? -17.108 -11.314 14.467 1.00 89.62 278 HIS A C 1
ATOM 2120 O O . HIS A 1 278 ? -17.841 -11.965 13.722 1.00 89.62 278 HIS A O 1
ATOM 2126 N N . LEU A 1 279 ? -15.973 -10.756 14.027 1.00 87.75 279 LEU A N 1
ATOM 2127 C CA . LEU A 1 279 ? -15.496 -10.869 12.640 1.00 87.75 279 LEU A CA 1
ATOM 2128 C C . LEU A 1 279 ? -15.203 -12.319 12.215 1.00 87.75 279 LEU A C 1
ATOM 2130 O O . LEU A 1 279 ? -15.339 -12.653 11.044 1.00 87.75 279 LEU A O 1
ATOM 2134 N N . ASP A 1 280 ? -14.865 -13.197 13.164 1.00 86.00 280 ASP A N 1
ATOM 2135 C CA . ASP A 1 280 ? -14.650 -14.632 12.910 1.00 86.00 280 ASP A CA 1
ATOM 2136 C C . ASP A 1 280 ? -15.959 -15.447 12.856 1.00 86.00 280 ASP A C 1
ATOM 2138 O O . ASP A 1 280 ? -15.922 -16.673 12.775 1.00 86.00 280 ASP A O 1
ATOM 2142 N N . GLY A 1 281 ? -17.123 -14.799 12.979 1.00 86.94 281 GLY A N 1
ATOM 2143 C CA . GLY A 1 281 ? -18.437 -15.453 12.997 1.00 86.94 281 GLY A CA 1
ATOM 2144 C C . GLY A 1 281 ? -18.852 -16.044 14.351 1.00 86.94 281 GLY A C 1
ATOM 2145 O O . GLY A 1 281 ? -19.973 -16.530 14.494 1.00 86.94 281 GLY A O 1
ATOM 2146 N N . ARG A 1 282 ? -17.992 -15.979 15.375 1.00 89.50 282 ARG A N 1
ATOM 2147 C CA . ARG A 1 282 ? -18.338 -16.393 16.746 1.00 89.50 282 ARG A CA 1
ATOM 2148 C C . ARG A 1 282 ? -19.351 -15.428 17.363 1.00 89.50 282 ARG A C 1
ATOM 2150 O O . ARG A 1 282 ? -19.221 -14.215 17.212 1.00 89.50 282 ARG A O 1
ATOM 2157 N N . GLN A 1 283 ? -20.324 -15.956 18.102 1.00 90.75 283 GLN A N 1
ATOM 2158 C CA . GLN A 1 283 ? -21.242 -15.143 18.898 1.00 90.75 283 GLN A CA 1
ATOM 2159 C C . GLN A 1 283 ? -20.692 -14.972 20.315 1.00 90.75 283 GLN A C 1
ATOM 2161 O O . GLN A 1 283 ? -20.559 -15.938 21.063 1.00 90.75 283 GLN A O 1
ATOM 2166 N N . LEU A 1 284 ? -20.376 -13.735 20.680 1.00 89.31 284 LEU A N 1
ATOM 2167 C CA . LEU A 1 284 ? -19.946 -13.346 22.015 1.00 89.31 284 LEU A CA 1
ATOM 2168 C C . LEU A 1 284 ? -21.165 -12.889 22.811 1.00 89.31 284 LEU A C 1
ATOM 2170 O O . LEU A 1 284 ? -21.876 -11.970 22.403 1.00 89.31 284 LEU A O 1
ATOM 2174 N N . LEU A 1 285 ? -21.414 -13.536 23.947 1.00 90.25 285 LEU A N 1
ATOM 2175 C CA . LEU A 1 285 ? -22.483 -13.152 24.859 1.00 90.25 285 LEU A CA 1
ATOM 2176 C C . LEU A 1 285 ? -21.932 -12.178 25.898 1.00 90.25 285 LEU A C 1
ATOM 2178 O O . LEU A 1 285 ? -21.266 -12.584 26.847 1.00 90.25 285 LEU A O 1
ATOM 2182 N N . ILE A 1 286 ? -22.222 -10.896 25.711 1.00 89.25 286 ILE A N 1
ATOM 2183 C CA . ILE A 1 286 ? -21.816 -9.839 26.632 1.00 89.25 286 ILE A CA 1
ATOM 2184 C C . ILE A 1 286 ? -22.874 -9.729 27.725 1.00 89.25 286 ILE A C 1
ATOM 2186 O O . ILE A 1 286 ? -24.062 -9.587 27.428 1.00 89.25 286 ILE A O 1
ATOM 2190 N N . LYS A 1 287 ? -22.436 -9.823 28.983 1.00 88.50 287 LYS A N 1
ATOM 2191 C CA . LYS A 1 287 ? -23.274 -9.696 30.178 1.00 88.50 287 LYS A CA 1
ATOM 2192 C C . LYS A 1 287 ? -22.649 -8.688 31.130 1.00 88.50 287 LYS A C 1
ATOM 2194 O O . LYS A 1 287 ? -21.444 -8.745 31.358 1.00 88.50 287 LYS A O 1
ATOM 2199 N N . SER A 1 288 ? -23.471 -7.815 31.696 1.00 86.75 288 SER A N 1
ATOM 2200 C CA . SER A 1 288 ? -23.098 -6.958 32.823 1.00 86.75 288 SER A CA 1
ATOM 2201 C C . SER A 1 288 ? -23.811 -7.431 34.084 1.00 86.75 288 SER A C 1
ATOM 2203 O O . SER A 1 288 ? -24.925 -7.964 34.021 1.00 86.75 288 SER A O 1
ATOM 2205 N N . ASN A 1 289 ? -23.144 -7.277 35.225 1.00 83.69 289 ASN A N 1
ATOM 2206 C CA . ASN A 1 289 ? -23.695 -7.700 36.501 1.00 83.69 289 ASN A CA 1
ATOM 2207 C C . ASN A 1 289 ? -24.830 -6.752 36.931 1.00 83.69 289 ASN A C 1
ATOM 2209 O O . ASN A 1 289 ? -24.710 -5.537 36.759 1.00 83.69 289 ASN A O 1
ATOM 2213 N N . PRO A 1 290 ? -25.918 -7.269 37.529 1.00 77.69 290 PRO A N 1
ATOM 2214 C CA . PRO A 1 290 ? -26.974 -6.420 38.071 1.00 77.69 290 PRO A CA 1
ATOM 2215 C C . PRO A 1 290 ? -26.417 -5.408 39.084 1.00 77.69 290 PRO A C 1
ATOM 2217 O O . PRO A 1 290 ? -25.739 -5.792 40.037 1.00 77.69 290 PRO A O 1
ATOM 2220 N N . GLY A 1 291 ? -26.703 -4.119 38.875 1.00 76.19 291 GLY A N 1
ATOM 2221 C CA . GLY A 1 291 ? -26.227 -3.011 39.716 1.00 76.19 291 GLY A CA 1
ATOM 2222 C C . GLY A 1 291 ? -24.962 -2.300 39.216 1.00 76.19 291 GLY A C 1
ATOM 2223 O O . GLY A 1 291 ? -24.585 -1.270 39.778 1.00 76.19 291 GLY A O 1
ATOM 2224 N N . GLU A 1 292 ? -24.321 -2.790 38.154 1.00 83.12 292 GLU A N 1
ATOM 2225 C CA . GLU A 1 292 ? -23.224 -2.089 37.486 1.00 83.12 292 GLU A CA 1
ATOM 2226 C C . GLU A 1 292 ? -23.782 -1.028 36.521 1.00 83.12 292 GLU A C 1
ATOM 2228 O O . GLU A 1 292 ? -24.354 -1.343 35.480 1.00 83.12 292 GLU A O 1
ATOM 2233 N N . ILE A 1 293 ? -23.641 0.251 36.883 1.00 86.00 293 ILE A N 1
ATOM 2234 C CA . ILE A 1 293 ? -24.225 1.360 36.117 1.00 86.00 293 ILE A CA 1
ATOM 2235 C C . ILE A 1 293 ? -23.313 1.745 34.950 1.00 86.00 293 ILE A C 1
ATOM 2237 O O . ILE A 1 293 ? -22.202 2.247 35.151 1.00 86.00 293 ILE A O 1
ATOM 2241 N N . ILE A 1 294 ? -23.822 1.620 33.725 1.00 87.44 294 ILE A N 1
ATOM 2242 C CA . ILE A 1 294 ? -23.097 2.019 32.510 1.00 87.44 294 ILE A CA 1
ATOM 2243 C C . ILE A 1 294 ? -23.502 3.432 32.112 1.00 87.44 294 ILE A C 1
ATOM 2245 O O . ILE A 1 294 ? -24.616 3.665 31.646 1.00 87.44 294 ILE A O 1
ATOM 2249 N N . LYS A 1 295 ? -22.582 4.387 32.262 1.00 87.81 295 LYS A N 1
ATOM 2250 C CA . LYS A 1 295 ? -22.814 5.775 31.842 1.00 87.81 295 LYS A CA 1
ATOM 2251 C C . LYS A 1 295 ? -22.682 5.924 30.315 1.00 87.81 295 LYS A C 1
ATOM 2253 O O . LYS A 1 295 ? -21.879 5.217 29.700 1.00 87.81 295 LYS A O 1
ATOM 2258 N N . PRO A 1 296 ? -23.406 6.871 29.691 1.00 88.31 296 PRO A N 1
ATOM 2259 C CA . PRO A 1 296 ? -23.219 7.196 28.279 1.00 88.31 296 PRO A CA 1
ATOM 2260 C C . PRO A 1 296 ? -21.764 7.571 27.965 1.00 88.31 296 PRO A C 1
ATOM 2262 O O . PRO A 1 296 ? -21.133 8.308 28.719 1.00 88.31 296 PRO A O 1
ATOM 2265 N N . GLY A 1 297 ? -21.238 7.070 26.846 1.00 85.31 297 GLY A N 1
ATOM 2266 C CA . GLY A 1 297 ? -19.873 7.361 26.388 1.00 85.31 297 GLY A CA 1
ATOM 2267 C C . GLY A 1 297 ? -18.764 6.553 27.073 1.00 85.31 297 GLY A C 1
ATOM 2268 O O . GLY A 1 297 ? -17.596 6.743 26.744 1.00 85.31 297 GLY A O 1
ATOM 2269 N N . VAL A 1 298 ? -19.099 5.643 27.992 1.00 86.81 298 VAL A N 1
ATOM 2270 C CA . VAL A 1 298 ? -18.117 4.733 28.595 1.00 86.81 298 VAL A CA 1
ATOM 2271 C C . VAL A 1 298 ? -17.767 3.609 27.619 1.00 86.81 298 VAL A C 1
ATOM 2273 O O . VAL A 1 298 ? -18.634 3.058 26.941 1.00 86.81 298 VAL A O 1
ATOM 2276 N N . HIS A 1 299 ? -16.484 3.254 27.565 1.00 86.88 299 HIS A N 1
ATOM 2277 C CA . HIS A 1 299 ? -15.997 2.104 26.812 1.00 86.88 299 HIS A CA 1
ATOM 2278 C C . HIS A 1 299 ? -15.875 0.888 27.731 1.00 86.88 299 HIS A C 1
ATOM 2280 O O . HIS A 1 299 ? -15.090 0.895 28.677 1.00 86.88 299 HIS A O 1
ATOM 2286 N N . CYS A 1 300 ? -16.621 -0.168 27.424 1.00 84.12 300 CYS A N 1
ATOM 2287 C CA . CYS A 1 300 ? -16.458 -1.471 28.059 1.00 84.12 300 CYS A CA 1
ATOM 2288 C C . CYS A 1 300 ? -15.479 -2.303 27.222 1.00 84.12 300 CYS A C 1
ATOM 2290 O O . CYS A 1 300 ? -15.688 -2.474 26.020 1.00 84.12 300 CYS A O 1
ATOM 2292 N N . LYS A 1 301 ? -14.402 -2.792 27.845 1.00 85.62 301 LYS A N 1
ATOM 2293 C CA . LYS A 1 301 ? -13.429 -3.669 27.184 1.00 85.62 301 LYS A CA 1
ATOM 2294 C C . LYS A 1 301 ? -13.836 -5.123 27.372 1.00 85.62 301 LYS A C 1
ATOM 2296 O O . LYS A 1 301 ? -14.061 -5.560 28.497 1.00 85.62 301 LYS A O 1
ATOM 2301 N N . PHE A 1 302 ? -13.873 -5.864 26.275 1.00 82.12 302 PHE A N 1
ATOM 2302 C CA . PHE A 1 302 ? -14.141 -7.296 26.268 1.00 82.12 302 PHE A CA 1
ATOM 2303 C C . PHE A 1 302 ? -12.938 -7.996 25.653 1.00 82.12 302 PHE A C 1
ATOM 2305 O O . PHE A 1 302 ? -12.469 -7.590 24.594 1.00 82.12 302 PHE A O 1
ATOM 2312 N N . HIS A 1 303 ? -12.434 -9.020 26.334 1.00 75.00 303 HIS A N 1
ATOM 2313 C CA . HIS A 1 303 ? -11.363 -9.858 25.811 1.00 75.00 303 HIS A CA 1
ATOM 2314 C C . HIS A 1 303 ? -12.015 -11.061 25.128 1.00 75.00 303 HIS A C 1
ATOM 2316 O O . HIS A 1 303 ? -12.861 -11.723 25.735 1.00 75.00 303 HIS A O 1
ATOM 2322 N N . SER A 1 304 ? -11.682 -11.269 23.854 1.00 60.59 304 SER A N 1
ATOM 2323 C CA . SER A 1 304 ? -12.130 -12.408 23.043 1.00 60.59 304 SER A CA 1
ATOM 2324 C C . SER A 1 304 ? -11.234 -13.622 23.220 1.00 60.59 304 SER A C 1
ATOM 2326 O O . SER A 1 304 ? -10.004 -13.395 23.263 1.00 60.59 304 SER A O 1
#

pLDDT: mean 70.45, std 18.53, range [27.67, 91.5]

Organism: NCBI:txid444605

Sequence (304 aa):
MYGRSVPRMCKNTKYYEVLGVSKSASQDELKRAYRKAAIKNHPDKGGDPEKELSQAYEVLSDPDKREIYDQYGVDALKEGMGGGGGGHSPFDLFKSFFSRGGFGGGGSSIGRRLKQGEDGVHSLRVSLEDLKGSKSGASGTCHGCQDSGMKVPIQQIGLGMVQQMQQHVCPECGGSGELISEKDKCPLCRGNRVTQEKMVLEVHVEKGMQHGQKMVFEGQADEAPDSITRGTQLQGDVVVVLQLKEHPNFERKLDDLYVKRTISLTESLCGHQFSLTHLDGRQLLIKSNPGEIIKPGVHCKFHS

Secondary structure (DSSP, 8-state):
-------------HHHHHHT--TT--HHHHHHHHHHHHHHH-GGGT---HHHHHHHHHHHHSHHHHHHHHHHHHHHHHHTTSSSSS---HHHHHHHHH----------------PPPPP--------TTTTSSSTTSPPEE-TTTTTSSEE--EEE-STT-EEEPPPEEPTTTTTSSEE--TTTS-TTTTTSS------PPP----TTPPTT-EEEETT-SPPPTT-EETTEE----EEEE--PPPPSS-EEETTEEE------HHHHHH--EEEEE-TTS-EEEEE--TT----TTPPPP---

Foldseek 3Di:
DDDDDDPPFDPQCQLVVLLVHDLPDDLVSLVVSLVVNCVCQPVVNPHPDNPSSVVSSVQCNDPVSSVVCRRPNPVVVCVLVDDDDDDDHNVVVVVCVVPPDDDDDDDDDDDDDDDDDDDDDDDDDDDPQNLQLWPVNDWAFDPQCRLQQWDFDWDDDDDPDIDGDDIGGDPQVRSRRTDDDQVGQDPACRSQQDHDDDDDDDDDDDPLDDAFDKDKAALPADFHNPQDDPNDGHRHIDIDTDHDDDDPAWDDDRRDTDGDDDDDQCCQAQKDWDWDQDPVRDTDIDTDHGGHHDDPPDDDDDDD

InterPro domains:
  IPR001305 Heat shock protein DnaJ, cysteine-rich domain [PS51188] (113-198)
  IPR001305 Heat shock protein DnaJ, cysteine-rich domain [cd10719] (133-193)
  IPR001623 DnaJ domain [PF00226] (14-70)
  IPR001623 DnaJ domain [PR00625] (16-34)
  IPR001623 DnaJ domain [PR00625] (45-65)
  IPR001623 DnaJ domain [PR00625] (65-84)
  IPR001623 DnaJ domain [PS50076] (14-73)
  IPR001623 DnaJ domain [SM00271] (13-65)
  IPR001623 DnaJ domain [cd06257] (15-62)
  IPR002939 Chaperone DnaJ, C-terminal [PF01556] (157-292)
  IPR008971 HSP40/DnaJ peptide-binding [SSF49493] (116-253)
  IPR008971 HSP40/DnaJ peptide-binding [SSF49493] (250-302)
  IPR036410 Heat shock protein DnaJ, cysteine-rich domain superfamily [SSF57938] (132-196)
  IPR036869 Chaperone J-domain superfamily [G3DSA:1.10.287.110] (11-110)
  IPR036869 Chaperone J-domain superfamily [SSF46565] (8-108)
  IPR044713 DnaJ homolog subfamily A member 1/2-like [PTHR43888] (132-297)

Radius of gyration: 32.25 Å; chains: 1; bounding box: 98×62×83 Å